Protein AF-F9X134-F1 (afdb_monomer_lite)

pLDDT: mean 77.31, std 22.96, range [27.31, 98.44]

Organism: Zymoseptoria tritici (strain CBS 115943 / IPO323) (NCBI:txid336722)

Secondary structure (DSSP, 8-state):
----PPPP-------PPPP---------------HHHHHHHS-S-GGG-EEE-PPPTTBPPSS---------------------------TT-BTTT-TT-S-EEETHHHHHHHHHHHHHHTT-GGGGT----TTHHHHHHHHHHHHHHHHHHHHHSPPTTPPP-HHHHHHHHHHHHHHHHSGGGHHHHT-S-HHHHHHHHHHHHHHHHHHHHHHHHHT--STT-S-TTHHHHHHHHHHHTTT----EEEEEE---SS-TT--EEEEEETHHHHHHHHHHHT--SGGG-BTTHHHHHTT-------S---TTTT-HHHHHHHHHHHHHHHHTTS------------

Foldseek 3Di:
DDDDDDDDDDDDDDDDDDDDDDDDDDDPPPPPDDLLNVVVVDDCDDQNFKFAAPDAPQFFDPDPPPDPDDDDDDDDDDPDDDPDPPPPPRHRPGCVVVVVRLGIAGNNLVVVLVVLVVQLLVQDQVVVVDDDDQLSSLVSNLVSLLVLLVQLCCQCPPDPPDDRDLSSNVSSLLNLLSCLLDPSNPSNCPDPPVVLQLLSLQLNLLSLLQSLLVCQVSPQLACPHPRPCNLVSLLSNLVSVVVDDNQWDFAQAAQDPPDPPRRDGDIDRSNQVSLQSCVVRVHDSVVSRRPPSVVSVVVDDNHHPGDGRDPCNSVSVVSSVVSVVVVVVVCVVPDDDPDDDDDDDD

Radius of gyration: 26.8 Å; chains: 1; bounding box: 96×63×66 Å

Sequence (346 aa):
MPQKKRSLTERKSNEQVPPQSTPDGQKPKRQCTDVKTQLDQDSFTGRYEYVCTDQPPWAESDSEDDDDDDEEGEEEEDDEEEDGQEEIDVHGEPLSDHPNCKWMMLKECFDLLDDLATDADRRCPDQFGMYVHNDFYGYGMMEVLENMLRAFDNEIKPLSGKKANLQQMWAILTVLAMFLCRDVSFPWSMVDDGERYEHLIAVSGCAALTALNELDRVGQLKKDSRFLDLGHVMAMFLLWSKTATGMTVEGRIRHDPYDDDDAELEMYEWVGPLLAYAAKADIDLAEQRVSGIDKVLKRTTVGGLRGSAKADKWDWTATIRGLLAYSWTASGSTSVRRSAYMLTAD

Structure (mmCIF, N/CA/C/O backbone):
data_AF-F9X134-F1
#
_entry.id   AF-F9X134-F1
#
loop_
_atom_site.group_PDB
_atom_site.id
_atom_site.type_symbol
_atom_site.label_atom_id
_atom_site.label_alt_id
_atom_site.label_comp_id
_atom_site.label_asym_id
_atom_site.label_entity_id
_atom_site.label_seq_id
_atom_site.pdbx_PDB_ins_code
_atom_site.Cartn_x
_atom_site.Cartn_y
_atom_site.Cartn_z
_atom_site.occupancy
_atom_site.B_iso_or_equiv
_atom_site.auth_seq_id
_atom_site.auth_comp_id
_atom_site.auth_asym_id
_atom_site.auth_atom_id
_atom_site.pdbx_PDB_model_num
ATOM 1 N N . MET A 1 1 ? -58.703 -13.193 -47.918 1.00 28.92 1 MET A N 1
ATOM 2 C CA . MET A 1 1 ? -59.577 -12.284 -47.146 1.00 28.92 1 MET A CA 1
ATOM 3 C C . MET A 1 1 ? -58.782 -11.047 -46.734 1.00 28.92 1 MET A C 1
ATOM 5 O O . MET A 1 1 ? -57.585 -11.191 -46.520 1.00 28.92 1 MET A O 1
ATOM 9 N N . PRO A 1 2 ? -59.399 -9.853 -46.706 1.00 38.62 2 PRO A N 1
ATOM 10 C CA . PRO A 1 2 ? -58.710 -8.562 -46.636 1.00 38.62 2 PRO A CA 1
ATOM 11 C C . PRO A 1 2 ? -58.723 -7.956 -45.224 1.00 38.62 2 PRO A C 1
ATOM 13 O O . PRO A 1 2 ? -59.726 -8.093 -44.536 1.00 38.62 2 PRO A O 1
ATOM 16 N N . GLN A 1 3 ? -57.704 -7.170 -44.856 1.00 29.38 3 GLN A N 1
ATOM 17 C CA . GLN A 1 3 ? -57.838 -5.993 -43.971 1.00 29.38 3 GLN A CA 1
ATOM 18 C C . GLN A 1 3 ? -56.772 -4.956 -44.380 1.00 29.38 3 GLN A C 1
ATOM 20 O O . GLN A 1 3 ? -55.581 -5.223 -44.317 1.00 29.38 3 GLN A O 1
ATOM 25 N N . LYS A 1 4 ? -57.138 -3.927 -45.155 1.00 33.31 4 LYS A N 1
ATOM 26 C CA . LYS A 1 4 ? -57.660 -2.591 -44.784 1.00 33.31 4 LYS A CA 1
ATOM 27 C C . LYS A 1 4 ? -56.574 -1.650 -44.227 1.00 33.31 4 LYS A C 1
ATOM 29 O O . LYS A 1 4 ? -56.334 -1.583 -43.028 1.00 33.31 4 LYS A O 1
ATOM 34 N N . LYS A 1 5 ? -55.965 -0.880 -45.142 1.00 38.47 5 LYS A N 1
ATOM 35 C CA . LYS A 1 5 ? -55.136 0.301 -44.847 1.00 38.47 5 LYS A CA 1
ATOM 36 C C . LYS A 1 5 ? -55.972 1.320 -44.063 1.00 38.47 5 LYS A C 1
ATOM 38 O O . LYS A 1 5 ? -57.056 1.693 -44.514 1.00 38.47 5 LYS A O 1
ATOM 43 N N . ARG A 1 6 ? -55.476 1.763 -42.905 1.00 33.34 6 ARG A N 1
ATOM 44 C CA . ARG A 1 6 ? -56.035 2.896 -42.155 1.00 33.34 6 ARG A CA 1
ATOM 45 C C . ARG A 1 6 ? -55.340 4.187 -42.586 1.00 33.34 6 ARG A C 1
ATOM 47 O O . ARG A 1 6 ? -54.134 4.207 -42.803 1.00 33.34 6 ARG A O 1
ATOM 54 N N . SER A 1 7 ? -56.155 5.220 -42.760 1.00 30.17 7 SER A N 1
ATOM 55 C CA . SER A 1 7 ? -55.827 6.541 -43.285 1.00 30.17 7 SER A CA 1
ATOM 56 C C . SER A 1 7 ? -55.068 7.411 -42.286 1.00 30.17 7 SER A C 1
ATOM 58 O O . SER A 1 7 ? -55.361 7.390 -41.091 1.00 30.17 7 SER A O 1
ATOM 60 N N . LEU A 1 8 ? -54.164 8.235 -42.823 1.00 36.94 8 LEU A N 1
ATOM 61 C CA . LEU A 1 8 ? -53.601 9.412 -42.168 1.00 36.94 8 LEU A CA 1
ATOM 62 C C . LEU A 1 8 ? -54.721 10.328 -41.666 1.00 36.94 8 LEU A C 1
ATOM 64 O O . LEU A 1 8 ? -55.666 10.630 -42.393 1.00 36.94 8 LEU A O 1
ATOM 68 N N . THR A 1 9 ? -54.602 10.793 -40.429 1.00 32.34 9 THR A N 1
ATOM 69 C CA . THR A 1 9 ? -55.306 11.987 -39.962 1.00 32.34 9 THR A CA 1
ATOM 70 C C . THR A 1 9 ? -54.274 12.882 -39.301 1.00 32.34 9 THR A C 1
ATOM 72 O O . THR A 1 9 ? -53.573 12.466 -38.380 1.00 32.34 9 THR A O 1
ATOM 75 N N . GLU A 1 10 ? -54.153 14.081 -39.858 1.00 33.91 10 GLU A N 1
ATOM 76 C CA . GLU A 1 10 ? -53.309 15.177 -39.405 1.00 33.91 10 GLU A CA 1
ATOM 77 C C . GLU A 1 10 ? -53.536 15.462 -37.918 1.00 33.91 10 GLU A C 1
ATOM 79 O O . GLU A 1 10 ? -54.675 15.607 -37.467 1.00 33.91 10 GLU A O 1
ATOM 84 N N . ARG A 1 11 ? -52.448 15.609 -37.155 1.00 27.31 11 ARG A N 1
ATOM 85 C CA . ARG A 1 11 ? -52.499 16.251 -35.842 1.00 27.31 11 ARG A CA 1
ATOM 86 C C . ARG A 1 11 ? -51.836 17.615 -35.958 1.00 27.31 11 ARG A C 1
ATOM 88 O O . ARG A 1 11 ? -50.646 17.718 -36.238 1.00 27.31 11 ARG A O 1
ATOM 95 N N . LYS A 1 12 ? -52.679 18.635 -35.809 1.00 28.70 12 LYS A N 1
ATOM 96 C CA . LYS A 1 12 ? -52.357 20.056 -35.873 1.00 28.70 12 LYS A CA 1
ATOM 97 C C . LYS A 1 12 ? -51.308 20.442 -34.835 1.00 28.70 12 LYS A C 1
ATOM 99 O O . LYS A 1 12 ? -51.325 19.972 -33.700 1.00 28.70 12 LYS A O 1
ATOM 104 N N . SER A 1 13 ? -50.439 21.335 -35.275 1.00 31.98 13 SER A N 1
ATOM 105 C CA . SER A 1 13 ? -49.447 22.075 -34.517 1.00 31.98 13 SER A CA 1
ATOM 106 C C . SER A 1 13 ? -50.085 22.973 -33.452 1.00 31.98 13 SER A C 1
ATOM 108 O O . SER A 1 13 ? -51.121 23.581 -33.701 1.00 31.98 13 SER A O 1
ATOM 110 N N . ASN A 1 14 ? -49.350 23.133 -32.350 1.00 36.09 14 ASN A N 1
ATOM 111 C CA . ASN A 1 14 ? -49.317 24.291 -31.455 1.00 36.09 14 ASN A CA 1
ATOM 112 C C . ASN A 1 14 ? -50.607 24.690 -30.712 1.00 36.09 14 ASN A C 1
ATOM 114 O O . ASN A 1 14 ? -51.395 25.499 -31.187 1.00 36.09 14 ASN A O 1
ATOM 118 N N . GLU A 1 15 ? -50.689 24.272 -29.449 1.00 28.94 15 GLU A N 1
ATOM 119 C CA . GLU A 1 15 ? -51.277 25.093 -28.387 1.00 28.94 15 GLU A CA 1
ATOM 120 C C . GLU A 1 15 ? -50.334 25.060 -27.176 1.00 28.94 15 GLU A C 1
ATOM 122 O O . GLU A 1 15 ? -50.120 24.021 -26.552 1.00 28.94 15 GLU A O 1
ATOM 127 N N . GLN A 1 16 ? -49.704 26.205 -26.898 1.00 34.03 16 GLN A N 1
ATOM 128 C CA . GLN A 1 16 ? -48.960 26.453 -25.667 1.00 34.03 16 GLN A CA 1
ATOM 129 C C . GLN A 1 16 ? -49.959 26.582 -24.515 1.00 34.03 16 GLN A C 1
ATOM 131 O O . GLN A 1 16 ? -50.768 27.507 -24.491 1.00 34.03 16 GLN A O 1
ATOM 136 N N . VAL A 1 17 ? -49.870 25.676 -23.544 1.00 32.50 17 VAL A N 1
ATOM 137 C CA . VAL A 1 17 ? -50.527 25.812 -22.240 1.00 32.50 17 VAL A CA 1
ATOM 138 C C . VAL A 1 17 ? -49.516 26.467 -21.282 1.00 32.50 17 VAL A C 1
ATOM 140 O O . VAL A 1 17 ? -48.370 26.014 -21.233 1.00 32.50 17 VAL A O 1
ATOM 143 N N . PRO A 1 18 ? -49.877 27.542 -20.555 1.00 33.00 18 PRO A N 1
ATOM 144 C CA . PRO A 1 18 ? -48.952 28.254 -19.674 1.00 33.00 18 PRO A CA 1
ATOM 145 C C . PRO A 1 18 ? -48.564 27.397 -18.456 1.00 33.00 18 PRO A C 1
ATOM 147 O O . PRO A 1 18 ? -49.335 26.522 -18.051 1.00 33.00 18 PRO A O 1
ATOM 150 N N . PRO A 1 19 ? -47.386 27.635 -17.848 1.00 30.33 19 PRO A N 1
ATOM 151 C CA . PRO A 1 19 ? -46.870 26.782 -16.789 1.00 30.33 19 PRO A CA 1
ATOM 152 C C . PRO A 1 19 ? -47.724 26.927 -15.528 1.00 30.33 19 PRO A C 1
ATOM 154 O O . PRO A 1 19 ? -47.798 27.998 -14.927 1.00 30.33 19 PRO A O 1
ATOM 157 N N . GLN A 1 20 ? -48.350 25.827 -15.111 1.00 32.28 20 GLN A N 1
ATOM 158 C CA . GLN A 1 20 ? -48.861 25.695 -13.755 1.00 32.28 20 GLN A CA 1
ATOM 159 C C . GLN A 1 20 ? -47.675 25.452 -12.822 1.00 32.28 20 GLN A C 1
ATOM 161 O O . GLN A 1 20 ? -46.986 24.438 -12.906 1.00 32.28 20 GLN A O 1
ATOM 166 N N . SER A 1 21 ? -47.435 26.419 -11.946 1.00 36.47 21 SER A N 1
ATOM 167 C CA . SER A 1 21 ? -46.507 26.327 -10.829 1.00 36.47 21 SER A CA 1
ATOM 168 C C . SER A 1 21 ? -46.960 25.240 -9.852 1.00 36.47 21 SER A C 1
ATOM 170 O O . SER A 1 21 ? -47.977 25.404 -9.174 1.00 36.47 21 SER A O 1
ATOM 172 N N . THR A 1 22 ? -46.197 24.156 -9.749 1.00 31.86 22 THR A N 1
ATOM 173 C CA . THR A 1 22 ? -46.258 23.232 -8.609 1.00 31.86 22 THR A CA 1
ATOM 174 C C . THR A 1 22 ? -45.204 23.611 -7.565 1.00 31.86 22 THR A C 1
ATOM 176 O O . THR A 1 22 ? -44.098 23.997 -7.948 1.00 31.86 22 THR A O 1
ATOM 179 N N . PRO A 1 23 ? -45.531 23.516 -6.265 1.00 34.34 23 PRO A N 1
ATOM 180 C CA . PRO A 1 23 ? -44.643 23.907 -5.181 1.00 34.34 23 PRO A CA 1
ATOM 181 C C . PRO A 1 23 ? -43.527 22.880 -4.961 1.00 34.34 23 PRO A C 1
ATOM 183 O O . PRO A 1 23 ? -43.675 21.702 -5.291 1.00 34.34 23 PRO A O 1
ATOM 186 N N . ASP A 1 24 ? -42.424 23.369 -4.392 1.00 41.59 24 ASP A N 1
ATOM 187 C CA . ASP A 1 24 ? -41.291 22.611 -3.857 1.00 41.59 24 ASP A CA 1
ATOM 188 C C . ASP A 1 24 ? -41.689 21.259 -3.249 1.00 41.59 24 ASP A C 1
ATOM 190 O O . ASP A 1 24 ? -42.591 21.171 -2.416 1.00 41.59 24 ASP A O 1
ATOM 194 N N . GLY A 1 25 ? -40.970 20.199 -3.628 1.00 34.44 25 GLY A N 1
ATOM 195 C CA . GLY A 1 25 ? -41.286 18.849 -3.169 1.00 34.44 25 GLY A CA 1
ATOM 196 C C . GLY A 1 25 ? -40.240 17.807 -3.539 1.00 34.44 25 GLY A C 1
ATOM 197 O O . GLY A 1 25 ? -40.531 16.887 -4.289 1.00 34.44 25 GLY A O 1
ATOM 198 N N . GLN A 1 26 ? -39.020 17.994 -3.027 1.00 36.50 26 GLN A N 1
ATOM 199 C CA . GLN A 1 26 ? -38.003 16.967 -2.744 1.00 36.50 26 GLN A CA 1
ATOM 200 C C . GLN A 1 26 ? -37.811 15.852 -3.795 1.00 36.50 26 GLN A C 1
ATOM 202 O O . GLN A 1 26 ? -38.475 14.817 -3.783 1.00 36.50 26 GLN A O 1
ATOM 207 N N . LYS A 1 27 ? -36.753 15.988 -4.611 1.00 34.31 27 LYS A N 1
ATOM 208 C CA . LYS A 1 27 ? -36.086 14.816 -5.205 1.00 34.31 27 LYS A CA 1
ATOM 209 C C . LYS A 1 27 ? -35.752 13.826 -4.078 1.00 34.31 27 LYS A C 1
ATOM 211 O O . LYS A 1 27 ? -35.252 14.281 -3.044 1.00 34.31 27 LYS A O 1
ATOM 216 N N . PRO A 1 28 ? -35.964 12.508 -4.254 1.00 31.44 28 PRO A N 1
ATOM 217 C CA . PRO A 1 28 ? -35.564 11.536 -3.248 1.00 31.44 28 PRO A CA 1
ATOM 218 C C . PRO A 1 28 ? -34.058 11.680 -3.034 1.00 31.44 28 PRO A C 1
ATOM 220 O O . PRO A 1 28 ? -33.261 11.426 -3.941 1.00 31.44 28 PRO A O 1
ATOM 223 N N . LYS A 1 29 ? -33.664 12.158 -1.848 1.00 36.62 29 LYS A N 1
ATOM 224 C CA . LYS A 1 29 ? -32.269 12.132 -1.416 1.00 36.62 29 LYS A CA 1
ATOM 225 C C . LYS A 1 29 ? -31.866 10.662 -1.412 1.00 36.62 29 LYS A C 1
ATOM 227 O O . LYS A 1 29 ? -32.311 9.911 -0.548 1.00 36.62 29 LYS A O 1
ATOM 232 N N . ARG A 1 30 ? -31.062 10.245 -2.397 1.00 40.66 30 ARG A N 1
ATOM 233 C CA . ARG A 1 30 ? -30.307 8.990 -2.317 1.00 40.66 30 ARG A CA 1
ATOM 234 C C . ARG A 1 30 ? -29.611 9.003 -0.958 1.00 40.66 30 ARG A C 1
ATOM 236 O O . ARG A 1 30 ? -28.818 9.905 -0.698 1.00 40.66 30 ARG A O 1
ATOM 243 N N . GLN A 1 31 ? -29.949 8.055 -0.088 1.00 36.69 31 GLN A N 1
ATOM 244 C CA . GLN A 1 31 ? -29.189 7.820 1.132 1.00 36.69 31 GLN A CA 1
ATOM 245 C C . GLN A 1 31 ? -27.802 7.342 0.703 1.00 36.69 31 GLN A C 1
ATOM 247 O O . GLN A 1 31 ? -27.611 6.179 0.360 1.00 36.69 31 GLN A O 1
ATOM 252 N N . CYS A 1 32 ? -26.852 8.274 0.654 1.00 41.25 32 CYS A N 1
ATOM 253 C CA . CYS A 1 32 ? -25.439 7.944 0.663 1.00 41.25 32 CYS A CA 1
ATOM 254 C C . CYS A 1 32 ? -25.173 7.340 2.043 1.00 41.25 32 CYS A C 1
ATOM 256 O O . CYS A 1 32 ? -25.195 8.055 3.043 1.00 41.25 32 CYS A O 1
ATOM 258 N N . THR A 1 33 ? -25.098 6.013 2.118 1.00 56.50 33 THR A N 1
ATOM 259 C CA . THR A 1 33 ? -24.719 5.322 3.352 1.00 56.50 33 THR A CA 1
ATOM 260 C C . THR A 1 33 ? -23.264 5.675 3.633 1.00 56.50 33 THR A C 1
ATOM 262 O O . THR A 1 33 ? -22.441 5.588 2.725 1.00 56.50 33 THR A O 1
ATOM 265 N N . ASP A 1 34 ? -22.972 6.118 4.853 1.00 81.06 34 ASP A N 1
ATOM 266 C CA . ASP A 1 34 ? -21.613 6.430 5.288 1.00 81.06 34 ASP A CA 1
ATOM 267 C C . ASP A 1 34 ? -20.709 5.190 5.151 1.00 81.06 34 ASP A C 1
ATOM 269 O O . ASP A 1 34 ? -21.148 4.079 5.462 1.00 81.06 34 ASP A O 1
ATOM 273 N N . VAL A 1 35 ? -19.469 5.365 4.676 1.00 79.38 35 VAL A N 1
ATOM 274 C CA . VAL A 1 35 ? -18.526 4.262 4.378 1.00 79.38 35 VAL A CA 1
ATOM 275 C C . VAL A 1 35 ? -18.286 3.407 5.621 1.00 79.38 35 VAL A C 1
ATOM 277 O O . VAL A 1 35 ? -18.250 2.184 5.537 1.00 79.38 35 VAL A O 1
ATOM 280 N N . LYS A 1 36 ? -18.227 4.040 6.798 1.00 83.06 36 LYS A N 1
ATOM 281 C CA . LYS A 1 36 ? -18.127 3.342 8.082 1.00 83.06 36 LYS A CA 1
ATOM 282 C C . LYS A 1 36 ? -19.326 2.430 8.342 1.00 83.06 36 LYS A C 1
ATOM 284 O O . LYS A 1 36 ? -19.157 1.266 8.673 1.00 83.06 36 LYS A O 1
ATOM 289 N N . THR A 1 37 ? -20.539 2.948 8.135 1.00 82.25 37 THR A N 1
ATOM 290 C CA . THR A 1 37 ? -21.775 2.171 8.326 1.00 82.25 37 THR A CA 1
ATOM 291 C C . THR A 1 37 ? -21.846 0.990 7.362 1.00 82.25 37 THR A C 1
ATOM 293 O O . THR A 1 37 ? -22.382 -0.053 7.717 1.00 82.25 37 THR A O 1
ATOM 296 N N . GLN A 1 38 ? -21.329 1.150 6.142 1.00 80.38 38 GLN A N 1
ATOM 297 C CA . GLN A 1 38 ? -21.237 0.050 5.193 1.00 80.38 38 GLN A CA 1
ATOM 298 C C . GLN A 1 38 ? -20.246 -1.008 5.674 1.00 80.38 38 GLN A C 1
ATOM 300 O O . GLN A 1 38 ? -20.621 -2.170 5.740 1.00 80.38 38 GLN A O 1
ATOM 305 N N . LEU A 1 39 ? -19.028 -0.615 6.054 1.00 86.25 39 LEU A N 1
ATOM 306 C CA . LEU A 1 39 ? -18.051 -1.576 6.550 1.00 86.25 39 LEU A CA 1
ATOM 307 C C . LEU A 1 39 ? -18.610 -2.345 7.751 1.00 86.25 39 LEU A C 1
ATOM 309 O O . LEU A 1 39 ? -18.498 -3.561 7.788 1.00 86.25 39 LEU A O 1
ATOM 313 N N . ASP A 1 40 ? -19.276 -1.667 8.689 1.00 86.12 40 ASP A N 1
ATOM 314 C CA . ASP A 1 40 ? -19.924 -2.296 9.849 1.00 86.12 40 ASP A CA 1
ATOM 315 C C . ASP A 1 40 ? -21.025 -3.308 9.461 1.00 86.12 40 ASP A C 1
ATOM 317 O O . ASP A 1 40 ? -21.312 -4.229 10.226 1.00 86.12 40 ASP A O 1
ATOM 321 N N . GLN A 1 41 ? -21.648 -3.148 8.289 1.00 81.38 41 GLN A N 1
ATOM 322 C CA . GLN A 1 41 ? -22.642 -4.079 7.738 1.00 81.38 41 GLN A CA 1
ATOM 323 C C . GLN A 1 41 ? -22.005 -5.218 6.935 1.00 81.38 41 GLN A C 1
ATOM 325 O O . GLN A 1 41 ? -22.564 -6.315 6.897 1.00 81.38 41 GLN A O 1
ATOM 330 N N . ASP A 1 42 ? -20.865 -4.965 6.297 1.00 83.94 42 ASP A N 1
ATOM 331 C CA . ASP A 1 42 ? -20.161 -5.937 5.473 1.00 83.94 42 ASP A CA 1
ATOM 332 C C . ASP A 1 42 ? -19.473 -6.975 6.372 1.00 83.94 42 ASP A C 1
ATOM 334 O O . ASP A 1 42 ? -18.774 -6.634 7.328 1.00 83.94 42 ASP A O 1
ATOM 338 N N . SER A 1 43 ? -19.655 -8.264 6.084 1.00 83.06 43 SER A N 1
ATOM 339 C CA . SER A 1 43 ? -18.976 -9.361 6.782 1.00 83.06 43 SER A CA 1
ATOM 340 C C . SER A 1 43 ? -17.684 -9.758 6.058 1.00 83.06 43 SER A C 1
ATOM 342 O O . SER A 1 43 ? -17.630 -9.774 4.830 1.00 83.06 43 SER A O 1
ATOM 344 N N . PHE A 1 44 ? -16.635 -10.094 6.816 1.00 91.00 44 PHE A N 1
ATOM 345 C CA . PHE A 1 44 ? -15.399 -10.686 6.281 1.00 91.00 44 PHE A CA 1
ATOM 346 C C . PHE A 1 44 ? -15.642 -12.183 6.075 1.00 91.00 44 PHE A C 1
ATOM 348 O O . PHE A 1 44 ? -15.294 -13.010 6.908 1.00 91.00 44 PHE A O 1
ATOM 355 N N . THR A 1 45 ? -16.380 -12.502 5.015 1.00 91.56 45 THR A N 1
ATOM 356 C CA . THR A 1 45 ? -16.829 -13.858 4.670 1.00 91.56 45 THR A CA 1
ATOM 357 C C . THR A 1 45 ? -16.748 -14.060 3.163 1.00 91.56 45 THR A C 1
ATOM 359 O O . THR A 1 45 ? -16.863 -13.092 2.403 1.00 91.56 45 THR A O 1
ATOM 362 N N . GLY A 1 46 ? -16.647 -15.308 2.704 1.00 92.31 46 GLY A N 1
ATOM 363 C CA . GLY A 1 46 ? -16.569 -15.604 1.275 1.00 92.31 46 GLY A CA 1
ATOM 364 C C . GLY A 1 46 ? -15.260 -15.077 0.692 1.00 92.31 46 GLY A C 1
ATOM 365 O O . GLY A 1 46 ? -14.192 -15.474 1.135 1.00 92.31 46 GLY A O 1
ATOM 366 N N . ARG A 1 47 ? -15.317 -14.167 -0.289 1.00 94.25 47 ARG A N 1
ATOM 367 C CA . ARG A 1 47 ? -14.096 -13.631 -0.925 1.00 94.25 47 ARG A CA 1
ATOM 368 C C . ARG A 1 47 ? -13.228 -12.774 0.011 1.00 94.25 47 ARG A C 1
ATOM 370 O O . ARG A 1 47 ? -12.032 -12.666 -0.201 1.00 94.25 47 ARG A O 1
ATOM 377 N N . TYR A 1 48 ? -13.820 -12.181 1.049 1.00 95.94 48 TYR A N 1
ATOM 378 C CA . TYR A 1 48 ? -13.109 -11.349 2.033 1.00 95.94 48 TYR A CA 1
ATOM 379 C C . TYR A 1 48 ? -12.950 -12.048 3.385 1.00 95.94 48 TYR A C 1
ATOM 381 O O . TYR A 1 48 ? -12.798 -11.395 4.412 1.00 95.94 48 TYR A O 1
ATOM 389 N N . GLU A 1 49 ? -13.067 -13.371 3.404 1.00 96.31 49 GLU A N 1
ATOM 390 C CA . GLU A 1 49 ? -12.684 -14.170 4.561 1.00 96.31 49 GLU A CA 1
ATOM 391 C C . GLU A 1 49 ? -11.161 -14.195 4.689 1.00 96.31 49 GLU A C 1
ATOM 393 O O . GLU A 1 49 ? -10.460 -14.219 3.676 1.00 96.31 49 GLU A O 1
ATOM 398 N N . TYR A 1 50 ? -10.658 -14.174 5.922 1.00 96.81 50 TYR A N 1
ATOM 399 C CA . TYR A 1 50 ? -9.246 -14.438 6.165 1.00 96.81 50 TYR A CA 1
ATOM 400 C C . TYR A 1 50 ? -8.988 -15.934 6.101 1.00 96.81 50 TYR A C 1
ATOM 402 O O . TYR A 1 50 ? -9.715 -16.731 6.695 1.00 96.81 50 TYR A O 1
ATOM 410 N N . VAL A 1 51 ? -7.929 -16.287 5.396 1.00 96.50 51 VAL A N 1
ATOM 411 C CA . VAL A 1 51 ? -7.479 -17.657 5.183 1.00 96.50 51 VAL A CA 1
ATOM 412 C C . VAL A 1 51 ? -6.001 -17.751 5.522 1.00 96.50 51 VAL A C 1
ATOM 414 O O . VAL A 1 51 ? -5.276 -16.753 5.463 1.00 96.50 51 VAL A O 1
ATOM 417 N N . CYS A 1 52 ? -5.584 -18.947 5.902 1.00 95.94 52 CYS A N 1
ATOM 418 C CA . CYS A 1 52 ? -4.196 -19.274 6.167 1.00 95.94 52 CYS A CA 1
ATOM 419 C C . CYS A 1 52 ? -3.350 -19.265 4.898 1.00 95.94 52 CYS A C 1
ATOM 421 O O . CYS A 1 52 ? -3.839 -19.555 3.804 1.00 95.94 52 CYS A O 1
ATOM 423 N N . THR A 1 53 ? -2.070 -18.949 5.056 1.00 92.00 53 THR A N 1
ATOM 424 C CA . THR A 1 53 ? -1.067 -19.040 3.992 1.00 92.00 53 THR A CA 1
ATOM 425 C C . THR A 1 53 ? 0.155 -19.787 4.496 1.00 92.00 53 THR A C 1
ATOM 427 O O . THR A 1 53 ? 0.376 -19.880 5.704 1.00 92.00 53 THR A O 1
ATOM 430 N N . ASP A 1 54 ? 0.988 -20.234 3.565 1.00 90.19 54 ASP A N 1
ATOM 431 C CA . ASP A 1 54 ? 2.321 -20.732 3.901 1.00 90.19 54 ASP A CA 1
ATOM 432 C C . ASP A 1 54 ? 3.185 -19.603 4.458 1.00 90.19 54 ASP A C 1
ATOM 434 O O . ASP A 1 54 ? 2.862 -18.411 4.320 1.00 90.19 54 ASP A O 1
ATOM 438 N N . GLN A 1 55 ? 4.314 -19.985 5.052 1.00 89.69 55 GLN A N 1
ATOM 439 C CA . GLN A 1 55 ? 5.350 -19.037 5.421 1.00 89.69 55 GLN A CA 1
ATOM 440 C C . GLN A 1 55 ? 5.842 -18.285 4.174 1.00 89.69 55 GLN A C 1
ATOM 442 O O . GLN A 1 55 ? 6.338 -18.901 3.227 1.00 89.69 55 GLN A O 1
ATOM 447 N N . PRO A 1 56 ? 5.701 -16.948 4.128 1.00 88.31 56 PRO A N 1
ATOM 448 C CA . PRO A 1 56 ? 6.154 -16.184 2.983 1.00 88.31 56 PRO A CA 1
ATOM 449 C C . PRO A 1 56 ? 7.689 -16.112 2.938 1.00 88.31 56 PRO A C 1
ATOM 451 O O . PRO A 1 56 ? 8.339 -16.171 3.979 1.00 88.31 56 PRO A O 1
ATOM 454 N N . PRO A 1 57 ? 8.291 -15.864 1.761 1.00 85.88 57 PRO A N 1
ATOM 455 C CA . PRO A 1 57 ? 9.750 -15.829 1.608 1.00 85.88 57 PRO A CA 1
ATOM 456 C C . PRO A 1 57 ? 10.436 -14.673 2.356 1.00 85.88 57 PRO A C 1
ATOM 458 O O . PRO A 1 57 ? 11.645 -14.692 2.546 1.00 85.88 57 PRO A O 1
ATOM 461 N N . TRP A 1 58 ? 9.683 -13.651 2.776 1.00 85.44 58 TRP A N 1
ATOM 462 C CA . TRP A 1 58 ? 10.177 -12.545 3.608 1.00 85.44 58 TRP A CA 1
ATOM 463 C C . TRP A 1 58 ? 9.956 -12.773 5.108 1.00 85.44 58 TRP A C 1
ATOM 465 O O . TRP A 1 58 ? 10.184 -11.855 5.898 1.00 85.44 58 TRP A O 1
ATOM 475 N N . ALA A 1 59 ? 9.459 -13.941 5.516 1.00 86.56 59 ALA A N 1
ATOM 476 C CA . ALA A 1 59 ? 9.348 -14.284 6.923 1.00 86.56 59 ALA A CA 1
ATOM 477 C C . ALA A 1 59 ? 10.734 -14.402 7.564 1.00 86.56 59 ALA A C 1
ATOM 479 O O . ALA A 1 59 ? 11.688 -14.845 6.927 1.00 86.56 59 ALA A O 1
ATOM 480 N N . GLU A 1 60 ? 10.838 -14.035 8.839 1.00 77.62 60 GLU A N 1
ATOM 481 C CA . GLU A 1 60 ? 11.945 -14.511 9.672 1.00 77.62 60 GLU A CA 1
ATOM 482 C C . GLU A 1 60 ? 11.923 -16.039 9.663 1.00 77.62 60 GLU A C 1
ATOM 484 O O . GLU A 1 60 ? 10.871 -16.647 9.888 1.00 77.62 60 GLU A O 1
ATOM 489 N N . SER A 1 61 ? 13.060 -16.647 9.328 1.00 68.75 61 SER A N 1
ATOM 490 C CA . SER A 1 61 ? 13.223 -18.079 9.522 1.00 68.75 61 SER A CA 1
ATOM 491 C C . SER A 1 61 ? 13.235 -18.331 11.025 1.00 68.75 61 SER A C 1
ATOM 493 O O . SER A 1 61 ? 13.925 -17.624 11.756 1.00 68.75 61 SER A O 1
ATOM 495 N N . ASP A 1 62 ? 12.475 -19.322 11.489 1.00 56.38 62 ASP A N 1
ATOM 496 C CA . ASP A 1 62 ? 12.558 -19.777 12.881 1.00 56.38 62 ASP A CA 1
ATOM 497 C C . ASP A 1 62 ? 13.887 -20.574 13.109 1.00 56.38 62 ASP A C 1
ATOM 499 O O . ASP A 1 62 ? 14.112 -21.067 14.211 1.00 56.38 62 ASP A O 1
ATOM 503 N N . SER A 1 63 ? 14.776 -20.693 12.099 1.00 45.91 63 SER A N 1
ATOM 504 C CA . SER A 1 63 ? 16.127 -21.273 12.218 1.00 45.91 63 SER A CA 1
ATOM 505 C C . SER A 1 63 ? 17.115 -20.273 12.836 1.00 45.91 63 SER A C 1
ATOM 507 O O . SER A 1 63 ? 17.352 -19.202 12.277 1.00 45.91 63 SER A O 1
ATOM 509 N N . GLU A 1 64 ? 17.707 -20.634 13.974 1.00 37.41 64 GLU A N 1
ATOM 510 C CA . GLU A 1 64 ? 18.652 -19.831 14.768 1.00 37.41 64 GLU A CA 1
ATOM 511 C C . GLU A 1 64 ? 20.049 -19.638 14.125 1.00 37.41 64 GLU A C 1
ATOM 513 O O . GLU A 1 64 ? 21.032 -19.549 14.851 1.00 37.41 64 GLU A O 1
ATOM 518 N N . ASP A 1 65 ? 20.167 -19.517 12.800 1.00 40.41 65 ASP A N 1
ATOM 519 C CA . ASP A 1 65 ? 21.458 -19.252 12.140 1.00 40.41 65 ASP A CA 1
ATOM 520 C C . ASP A 1 65 ? 21.624 -17.761 11.854 1.00 40.41 65 ASP A C 1
ATOM 522 O O . ASP A 1 65 ? 21.470 -17.256 10.739 1.00 40.41 65 ASP A O 1
ATOM 526 N N . ASP A 1 66 ? 21.920 -17.043 12.931 1.00 45.31 66 ASP A N 1
ATOM 527 C CA . ASP A 1 66 ? 22.379 -15.658 12.922 1.00 45.31 66 ASP A CA 1
ATOM 528 C C . ASP A 1 66 ? 23.921 -15.655 12.853 1.00 45.31 66 ASP A C 1
ATOM 530 O O . ASP A 1 66 ? 24.587 -15.163 13.761 1.00 45.31 66 ASP A O 1
ATOM 534 N N . ASP A 1 67 ? 24.500 -16.222 11.788 1.00 43.16 67 ASP A N 1
ATOM 535 C CA . ASP A 1 67 ? 25.947 -16.173 11.535 1.00 43.16 67 ASP A CA 1
ATOM 536 C C . ASP A 1 67 ? 26.279 -15.064 10.519 1.00 43.16 67 ASP A C 1
ATOM 538 O O . ASP A 1 67 ? 26.455 -15.267 9.316 1.00 43.16 67 ASP A O 1
ATOM 542 N N . ASP A 1 68 ? 26.372 -13.838 11.044 1.00 48.34 68 ASP A N 1
ATOM 543 C CA . ASP A 1 68 ? 27.309 -12.836 10.531 1.00 48.34 68 ASP A CA 1
ATOM 544 C C . ASP A 1 68 ? 28.734 -13.329 10.874 1.00 48.34 68 ASP A C 1
ATOM 546 O O . ASP A 1 68 ? 29.223 -13.043 11.965 1.00 48.34 68 ASP A O 1
ATOM 550 N N . ASP A 1 69 ? 29.420 -14.027 9.964 1.00 43.03 69 ASP A N 1
ATOM 551 C CA . ASP A 1 69 ? 30.883 -13.925 9.853 1.00 43.03 69 ASP A CA 1
ATOM 552 C C . ASP A 1 69 ? 31.394 -14.351 8.462 1.00 43.03 69 ASP A C 1
ATOM 554 O O . ASP A 1 69 ? 31.175 -15.457 7.969 1.00 43.03 69 ASP A O 1
ATOM 558 N N . ASP A 1 70 ? 32.102 -13.416 7.824 1.00 46.59 70 ASP A N 1
ATOM 559 C CA . ASP A 1 70 ? 32.979 -13.657 6.684 1.00 46.59 70 ASP A CA 1
ATOM 560 C C . ASP A 1 70 ? 34.070 -14.668 7.086 1.00 46.59 70 ASP A C 1
ATOM 562 O O . ASP A 1 70 ? 34.979 -14.293 7.822 1.00 46.59 70 ASP A O 1
ATOM 566 N N . GLU A 1 71 ? 34.079 -15.890 6.546 1.00 40.00 71 GLU A N 1
ATOM 567 C CA . GLU A 1 71 ? 35.329 -16.613 6.265 1.00 40.00 71 GLU A CA 1
ATOM 568 C C . GLU A 1 71 ? 35.113 -17.764 5.263 1.00 40.00 71 GLU A C 1
ATOM 570 O O . GLU A 1 71 ? 34.222 -18.597 5.390 1.00 40.00 71 GLU A O 1
ATOM 575 N N . GLU A 1 72 ? 35.940 -17.783 4.213 1.00 46.16 72 GLU A N 1
ATOM 576 C CA . GLU A 1 72 ? 36.022 -18.874 3.241 1.00 46.16 72 GLU A CA 1
ATOM 577 C C . GLU A 1 72 ? 36.410 -20.190 3.939 1.00 46.16 72 GLU A C 1
ATOM 579 O O . GLU A 1 72 ? 37.491 -20.266 4.527 1.00 46.16 72 GLU A O 1
ATOM 584 N N . GLY A 1 73 ? 35.611 -21.254 3.812 1.00 38.09 73 GLY A N 1
ATOM 585 C CA . GLY A 1 73 ? 36.053 -22.569 4.283 1.00 38.09 73 GLY A CA 1
ATOM 586 C C . GLY A 1 73 ? 35.008 -23.679 4.284 1.00 38.09 73 GLY A C 1
ATOM 587 O O . GLY A 1 73 ? 34.276 -23.812 5.246 1.00 38.09 73 GLY A O 1
ATOM 588 N N . GLU A 1 74 ? 35.069 -24.494 3.229 1.00 39.97 74 GLU A N 1
ATOM 589 C CA . GLU A 1 74 ? 34.776 -25.939 3.152 1.00 39.97 74 GLU A CA 1
ATOM 590 C C . GLU A 1 74 ? 33.377 -26.474 3.537 1.00 39.97 74 GLU A C 1
ATOM 592 O O . GLU A 1 74 ? 32.866 -26.314 4.635 1.00 39.97 74 GLU A O 1
ATOM 597 N N . GLU A 1 75 ? 32.801 -27.185 2.562 1.00 45.28 75 GLU A N 1
ATOM 598 C CA . GLU A 1 75 ? 31.565 -27.965 2.617 1.00 45.28 75 GLU A CA 1
ATOM 599 C C . GLU A 1 75 ? 31.659 -29.076 3.680 1.00 45.28 75 GLU A C 1
ATOM 601 O O . GLU A 1 75 ? 32.415 -30.033 3.494 1.00 45.28 75 GLU A O 1
ATOM 606 N N . GLU A 1 76 ? 30.853 -29.003 4.742 1.00 37.69 76 GLU A N 1
ATOM 607 C CA . GLU A 1 76 ? 30.470 -30.185 5.521 1.00 37.69 76 GLU A CA 1
ATOM 608 C C . GLU A 1 76 ? 28.953 -30.400 5.401 1.00 37.69 76 GLU A C 1
ATOM 610 O O . GLU A 1 76 ? 28.143 -29.518 5.682 1.00 37.69 76 GLU A O 1
ATOM 615 N N . GLU A 1 77 ? 28.595 -31.575 4.878 1.00 44.66 77 GLU A N 1
ATOM 616 C CA . GLU A 1 77 ? 27.240 -32.118 4.845 1.00 44.66 77 GLU A CA 1
ATOM 617 C C . GLU A 1 77 ? 26.859 -32.536 6.272 1.00 44.66 77 GLU A C 1
ATOM 619 O O . GLU A 1 77 ? 27.272 -33.607 6.718 1.00 44.66 77 GLU A O 1
ATOM 624 N N . ASP A 1 78 ? 26.072 -31.721 6.974 1.00 35.59 78 ASP A N 1
ATOM 625 C CA . ASP A 1 78 ? 25.370 -32.159 8.182 1.00 35.59 78 ASP A CA 1
ATOM 626 C C . ASP A 1 78 ? 23.886 -32.391 7.855 1.00 35.59 78 ASP A C 1
ATOM 628 O O . ASP A 1 78 ? 23.098 -31.473 7.629 1.00 35.59 78 ASP A O 1
ATOM 632 N N . ASP A 1 79 ? 23.533 -33.679 7.788 1.00 45.16 79 ASP A N 1
ATOM 633 C CA . ASP A 1 79 ? 22.165 -34.191 7.836 1.00 45.16 79 ASP A CA 1
ATOM 634 C C . ASP A 1 79 ? 21.581 -33.876 9.228 1.00 45.16 79 ASP A C 1
ATOM 636 O O . ASP A 1 79 ? 21.683 -34.685 10.158 1.00 45.16 79 ASP A O 1
ATOM 640 N N . GLU A 1 80 ? 20.970 -32.702 9.395 1.00 41.75 80 GLU A N 1
ATOM 641 C CA . GLU A 1 80 ? 20.157 -32.416 10.577 1.00 41.75 80 GLU A CA 1
ATOM 642 C C . GLU A 1 80 ? 18.761 -33.033 10.422 1.00 41.75 80 GLU A C 1
ATOM 644 O O . GLU A 1 80 ? 17.977 -32.696 9.533 1.00 41.75 80 GLU A O 1
ATOM 649 N N . GLU A 1 81 ? 18.463 -33.992 11.302 1.00 38.47 81 GLU A N 1
ATOM 650 C CA . GLU A 1 81 ? 17.142 -34.592 11.451 1.00 38.47 81 GLU A CA 1
ATOM 651 C C . GLU A 1 81 ? 16.131 -33.513 11.878 1.00 38.47 81 GLU A C 1
ATOM 653 O O . GLU A 1 81 ? 16.065 -33.135 13.048 1.00 38.47 81 GLU A O 1
ATOM 658 N N . GLU A 1 82 ? 15.333 -33.036 10.916 1.00 39.34 82 GLU A N 1
ATOM 659 C CA . GLU A 1 82 ? 14.150 -32.197 11.129 1.00 39.34 82 GLU A CA 1
ATOM 660 C C . GLU A 1 82 ? 13.236 -32.833 12.190 1.00 39.34 82 GLU A C 1
ATOM 662 O O . GLU A 1 82 ? 12.628 -33.893 11.988 1.00 39.34 82 GLU A O 1
ATOM 667 N N . ASP A 1 83 ? 13.139 -32.170 13.341 1.00 36.03 83 ASP A N 1
ATOM 668 C CA . ASP A 1 83 ? 12.254 -32.545 14.436 1.00 36.03 83 ASP A CA 1
ATOM 669 C C . ASP A 1 83 ? 10.798 -32.362 13.956 1.00 36.03 83 ASP A C 1
ATOM 671 O O . ASP A 1 83 ? 10.246 -31.262 13.916 1.00 36.03 83 ASP A O 1
ATOM 675 N N . GLY A 1 84 ? 10.202 -33.469 13.505 1.00 37.31 84 GLY A N 1
ATOM 676 C CA . GLY A 1 84 ? 8.932 -33.539 12.785 1.00 37.31 84 GLY A CA 1
ATOM 677 C C . GLY A 1 84 ? 7.709 -33.036 13.554 1.00 37.31 84 GLY A C 1
ATOM 678 O O . GLY A 1 84 ? 6.898 -33.823 14.054 1.00 37.31 84 GLY A O 1
ATOM 679 N N . GLN A 1 85 ? 7.491 -31.723 13.547 1.00 41.97 85 GLN A N 1
ATOM 680 C CA . GLN A 1 85 ? 6.132 -31.203 13.472 1.00 41.97 85 GLN A CA 1
ATOM 681 C C . GLN A 1 85 ? 5.683 -31.367 12.026 1.00 41.97 85 GLN A C 1
ATOM 683 O O . GLN A 1 85 ? 6.151 -30.650 11.152 1.00 41.97 85 GLN A O 1
ATOM 688 N N . GLU A 1 86 ? 4.801 -32.341 11.773 1.00 42.00 86 GLU A N 1
ATOM 689 C CA . GLU A 1 86 ? 4.031 -32.382 10.529 1.00 42.00 86 GLU A CA 1
ATOM 690 C C . GLU A 1 86 ? 3.421 -30.990 10.337 1.00 42.00 86 GLU A C 1
ATOM 692 O O . GLU A 1 86 ? 2.501 -30.605 11.067 1.00 42.00 86 GLU A O 1
ATOM 697 N N . GLU A 1 87 ? 3.982 -30.210 9.413 1.00 55.09 87 GLU A N 1
ATOM 698 C CA . GLU A 1 87 ? 3.407 -28.950 8.979 1.00 55.09 87 GLU A CA 1
ATOM 699 C C . GLU A 1 87 ? 2.061 -29.324 8.365 1.00 55.09 87 GLU A C 1
ATOM 701 O O . GLU A 1 87 ? 1.970 -29.877 7.267 1.00 55.09 87 GLU A O 1
ATOM 706 N N . ILE A 1 88 ? 0.996 -29.172 9.151 1.00 60.00 88 ILE A N 1
ATOM 707 C CA . ILE A 1 88 ? -0.351 -29.350 8.637 1.00 60.00 88 ILE A CA 1
ATOM 708 C C . ILE A 1 88 ? -0.491 -28.255 7.586 1.00 60.00 88 ILE A C 1
ATOM 710 O O . ILE A 1 88 ? -0.510 -27.075 7.935 1.00 60.00 88 ILE A O 1
ATOM 714 N N . ASP A 1 89 ? -0.532 -28.660 6.319 1.00 78.81 89 ASP A N 1
ATOM 715 C CA . ASP A 1 89 ? -0.805 -27.778 5.191 1.00 78.81 89 ASP A CA 1
ATOM 716 C C . ASP A 1 89 ? -2.223 -27.218 5.357 1.00 78.81 89 ASP A C 1
ATOM 718 O O . ASP A 1 89 ? -3.219 -27.847 5.001 1.00 78.81 89 ASP A O 1
ATOM 722 N N . VAL A 1 90 ? -2.293 -26.055 6.001 1.00 88.75 90 VAL A N 1
ATOM 723 C CA . VAL A 1 90 ? -3.515 -25.281 6.240 1.00 88.75 90 VAL A CA 1
ATOM 724 C C . VAL A 1 90 ? -3.711 -24.223 5.152 1.00 88.75 90 VAL A C 1
ATOM 726 O O . VAL A 1 90 ? -4.521 -23.307 5.310 1.00 88.75 90 VAL A O 1
ATOM 729 N N . HIS A 1 91 ? -2.956 -24.288 4.052 1.00 90.81 91 HIS A N 1
ATOM 730 C CA . HIS A 1 91 ? -2.971 -23.267 3.017 1.00 90.81 91 HIS A CA 1
ATOM 731 C C . HIS A 1 91 ? -4.369 -23.077 2.420 1.00 90.81 91 HIS A C 1
ATOM 733 O O . HIS A 1 91 ? -5.005 -24.001 1.912 1.00 90.81 91 HIS A O 1
ATOM 739 N N . GLY A 1 92 ? -4.862 -21.839 2.448 1.00 91.56 92 GLY A N 1
ATOM 740 C CA . GLY A 1 92 ? -6.183 -21.488 1.934 1.00 91.56 92 GLY A CA 1
ATOM 741 C C . GLY A 1 92 ? -7.354 -21.937 2.817 1.00 91.56 92 GLY A C 1
ATOM 742 O O . GLY A 1 92 ? -8.505 -21.629 2.479 1.00 91.56 92 GLY A O 1
ATOM 743 N N . GLU A 1 93 ? -7.101 -22.612 3.943 1.00 94.12 93 GLU A N 1
ATOM 744 C CA . GLU A 1 93 ? -8.135 -22.960 4.919 1.00 94.12 93 GLU A CA 1
ATOM 745 C C . GLU A 1 93 ? -8.594 -21.709 5.699 1.00 94.12 93 GLU A C 1
ATOM 747 O O . GLU A 1 93 ? -7.804 -20.781 5.917 1.00 94.12 93 GLU A O 1
ATOM 752 N N . PRO A 1 94 ? -9.876 -21.617 6.107 1.00 95.19 94 PRO A N 1
ATOM 753 C CA . PRO A 1 94 ? -10.387 -20.470 6.856 1.00 95.19 94 PRO A CA 1
ATOM 754 C C . PRO A 1 94 ? -9.638 -20.241 8.170 1.00 95.19 94 PRO A C 1
ATOM 756 O O . PRO A 1 94 ? -9.513 -21.141 8.998 1.00 95.19 94 PRO A O 1
ATOM 759 N N . LEU A 1 95 ? -9.240 -18.996 8.442 1.00 94.19 95 LEU A N 1
ATOM 760 C CA . LEU A 1 95 ? -8.538 -18.645 9.681 1.00 94.19 95 LEU A CA 1
ATOM 761 C C . LEU A 1 95 ? -9.366 -18.962 10.943 1.00 94.19 95 LEU A C 1
ATOM 763 O O . LEU A 1 95 ? -8.810 -19.201 12.013 1.00 94.19 95 LEU A O 1
ATOM 767 N N . SER A 1 96 ? -10.701 -18.996 10.831 1.00 93.19 96 SER A N 1
ATOM 768 C CA . SER A 1 96 ? -11.594 -19.386 11.931 1.00 93.19 96 SER A CA 1
ATOM 769 C C . SER A 1 96 ? -11.349 -20.804 12.440 1.00 93.19 96 SER A C 1
ATOM 771 O O . SER A 1 96 ? -11.578 -21.067 13.622 1.00 93.19 96 SER A O 1
ATOM 773 N N . ASP A 1 97 ? -10.895 -21.692 11.558 1.00 93.62 97 ASP A N 1
ATOM 774 C CA . ASP A 1 97 ? -10.647 -23.099 11.862 1.00 93.62 97 ASP A CA 1
ATOM 775 C C . ASP A 1 97 ? -9.211 -23.295 12.393 1.00 93.62 97 ASP A C 1
ATOM 777 O O . ASP A 1 97 ? -8.936 -24.247 13.126 1.00 93.62 97 ASP A O 1
ATOM 781 N N . HIS A 1 98 ? -8.330 -22.318 12.137 1.00 92.31 98 HIS A N 1
ATOM 782 C CA . HIS A 1 98 ? -6.910 -22.320 12.498 1.00 92.31 98 HIS A CA 1
ATOM 783 C C . HIS A 1 98 ? -6.508 -21.009 13.202 1.00 92.31 98 HIS A C 1
ATOM 785 O O . HIS A 1 98 ? -5.678 -20.256 12.697 1.00 92.31 98 HIS A O 1
ATOM 791 N N . PRO A 1 99 ? -7.029 -20.707 14.407 1.00 87.62 99 PRO A N 1
ATOM 792 C CA . PRO A 1 99 ? -6.804 -19.417 15.073 1.00 87.62 99 PRO A CA 1
ATOM 793 C C . PRO A 1 99 ? -5.342 -19.141 15.466 1.00 87.62 99 PRO A C 1
ATOM 795 O O . PRO A 1 99 ? -5.004 -18.010 15.802 1.00 87.62 99 PRO A O 1
ATOM 798 N N . ASN A 1 100 ? -4.484 -20.167 15.449 1.00 86.69 100 ASN A N 1
ATOM 799 C CA . ASN A 1 100 ? -3.049 -20.055 15.734 1.00 86.69 100 ASN A CA 1
ATOM 800 C C . ASN A 1 100 ? -2.197 -19.874 14.468 1.00 86.69 100 ASN A C 1
ATOM 802 O O . ASN A 1 100 ? -0.972 -19.809 14.559 1.00 86.69 100 ASN A O 1
ATOM 806 N N . CYS A 1 101 ? -2.829 -19.848 13.298 1.00 89.69 101 CYS A N 1
ATOM 807 C CA . CYS A 1 101 ? -2.163 -19.653 12.026 1.00 89.69 101 CYS A CA 1
ATOM 808 C C . CYS A 1 101 ? -1.485 -18.284 12.002 1.00 89.69 101 CYS A C 1
ATOM 810 O O . CYS A 1 101 ? -2.132 -17.249 12.172 1.00 89.69 101 CYS A O 1
ATOM 812 N N . LYS A 1 102 ? -0.158 -18.296 11.860 1.00 89.19 102 LYS A N 1
ATOM 813 C CA . LYS A 1 102 ? 0.669 -17.086 11.925 1.00 89.19 102 LYS A CA 1
ATOM 814 C C . LYS A 1 102 ? 0.490 -16.229 10.670 1.00 89.19 102 LYS A C 1
ATOM 816 O O . LYS A 1 102 ? 0.407 -15.008 10.769 1.00 89.19 102 LYS A O 1
ATOM 821 N N . TRP A 1 103 ? 0.430 -16.878 9.509 1.00 92.44 103 TRP A N 1
ATOM 822 C CA . TRP A 1 103 ? 0.392 -16.231 8.204 1.00 92.44 103 TRP A CA 1
ATOM 823 C C . TRP A 1 103 ? -1.016 -16.275 7.638 1.00 92.44 103 TRP A C 1
ATOM 825 O O . TRP A 1 103 ? -1.644 -17.330 7.558 1.00 92.44 103 TRP A O 1
ATOM 835 N N . MET A 1 104 ? -1.536 -15.101 7.301 1.00 95.25 104 MET A N 1
ATOM 836 C CA . MET A 1 104 ? -2.920 -14.949 6.890 1.00 95.25 104 MET A CA 1
ATOM 837 C C . MET A 1 104 ? -3.069 -13.772 5.938 1.00 95.25 104 MET A C 1
ATOM 839 O O . MET A 1 104 ? -2.373 -12.764 6.056 1.00 95.25 104 MET A O 1
ATOM 843 N N . MET A 1 105 ? -4.042 -13.869 5.043 1.00 96.06 105 MET A N 1
ATOM 844 C CA . MET A 1 105 ? -4.481 -12.751 4.215 1.00 96.06 105 MET A CA 1
ATOM 845 C C . MET A 1 105 ? -5.950 -12.922 3.836 1.00 96.06 105 MET A C 1
ATOM 847 O O . MET A 1 105 ? -6.561 -13.964 4.090 1.00 96.06 105 MET A O 1
ATOM 851 N N . LEU A 1 106 ? -6.540 -11.889 3.236 1.00 97.44 106 LEU A N 1
ATOM 852 C CA . LEU A 1 106 ? -7.859 -12.024 2.625 1.00 97.44 106 LEU A CA 1
ATOM 853 C C . LEU A 1 106 ? -7.798 -13.059 1.502 1.00 97.44 106 LEU A C 1
ATOM 855 O O . LEU A 1 106 ? -6.877 -13.036 0.693 1.00 97.44 106 LEU A O 1
ATOM 859 N N . LYS A 1 107 ? -8.818 -13.911 1.394 1.00 97.00 107 LYS A N 1
ATOM 860 C CA . LYS A 1 107 ? -8.914 -14.913 0.327 1.00 97.00 107 LYS A CA 1
ATOM 861 C C . LYS A 1 107 ? -8.800 -14.303 -1.071 1.00 97.00 107 LYS A C 1
ATOM 863 O O . LYS A 1 107 ? -8.143 -14.869 -1.933 1.00 97.00 107 LYS A O 1
ATOM 868 N N . GLU A 1 108 ? -9.384 -13.125 -1.265 1.00 97.19 108 GLU A N 1
ATOM 869 C CA . GLU A 1 108 ? -9.256 -12.316 -2.481 1.00 97.19 108 GLU A CA 1
ATOM 870 C C . GLU A 1 108 ? -7.799 -12.086 -2.919 1.00 97.19 108 GLU A C 1
ATOM 872 O O . GLU A 1 108 ? -7.535 -11.954 -4.111 1.00 97.19 108 GLU A O 1
ATOM 877 N N . CYS A 1 109 ? -6.846 -12.038 -1.983 1.00 96.94 109 CYS A N 1
ATOM 878 C CA . CYS A 1 109 ? -5.437 -11.851 -2.310 1.00 96.94 109 CYS A CA 1
ATOM 879 C C . CYS A 1 109 ? -4.877 -13.004 -3.151 1.00 96.94 109 CYS A C 1
ATOM 881 O O . CYS A 1 109 ? -4.007 -12.747 -3.974 1.00 96.94 109 CYS A O 1
ATOM 883 N N . PHE A 1 110 ? -5.379 -14.236 -2.999 1.00 94.12 110 PHE A N 1
ATOM 884 C CA . PHE A 1 110 ? -4.959 -15.368 -3.832 1.00 94.12 110 PHE A CA 1
ATOM 885 C C . PHE A 1 110 ? -5.322 -15.153 -5.300 1.00 94.12 110 PHE A C 1
ATOM 887 O O . PHE A 1 110 ? -4.442 -15.184 -6.155 1.00 94.12 110 PHE A O 1
ATOM 894 N N . ASP A 1 111 ? -6.591 -14.838 -5.576 1.00 94.50 111 ASP A N 1
ATOM 895 C CA . ASP A 1 111 ? -7.061 -14.576 -6.941 1.00 94.50 111 ASP A CA 1
ATOM 896 C C . ASP A 1 111 ? -6.292 -13.394 -7.565 1.00 94.50 111 ASP A C 1
ATOM 898 O O . ASP A 1 111 ? -5.855 -13.453 -8.714 1.00 94.50 111 ASP A O 1
ATOM 902 N N . LEU A 1 112 ? -6.063 -12.329 -6.785 1.00 96.50 112 LEU A N 1
ATOM 903 C CA . LEU A 1 112 ? -5.293 -11.166 -7.230 1.00 96.50 112 LEU A CA 1
ATOM 904 C C . LEU A 1 112 ? -3.811 -11.487 -7.490 1.00 96.50 112 LEU A C 1
ATOM 906 O O . LEU A 1 112 ? -3.239 -10.926 -8.424 1.00 96.50 112 LEU A O 1
ATOM 910 N N . LEU A 1 113 ? -3.178 -12.348 -6.687 1.00 92.88 113 LEU A N 1
ATOM 911 C CA . LEU A 1 113 ? -1.791 -12.784 -6.894 1.00 92.88 113 LEU A CA 1
ATOM 912 C C . LEU A 1 113 ? -1.653 -13.639 -8.153 1.00 92.88 113 LEU A C 1
ATOM 914 O O . LEU A 1 113 ? -0.715 -13.423 -8.921 1.00 92.88 113 LEU A O 1
ATOM 918 N N . ASP A 1 114 ? -2.583 -14.565 -8.381 1.00 92.19 114 ASP A N 1
ATOM 919 C CA . ASP A 1 114 ? -2.602 -15.419 -9.571 1.00 92.19 114 ASP A CA 1
ATOM 920 C C . ASP A 1 114 ? -2.805 -14.594 -10.845 1.00 92.19 114 ASP A C 1
ATOM 922 O O . ASP A 1 114 ? -2.083 -14.771 -11.837 1.00 92.19 114 ASP A O 1
ATOM 926 N N . ASP A 1 115 ? -3.740 -13.640 -10.810 1.00 94.06 115 ASP A N 1
ATOM 927 C CA . ASP A 1 115 ? -3.957 -12.692 -11.901 1.00 94.06 115 ASP A CA 1
ATOM 928 C C . ASP A 1 115 ? -2.691 -11.867 -12.164 1.00 94.06 115 ASP A C 1
ATOM 930 O O . ASP A 1 115 ? -2.286 -11.706 -13.318 1.00 94.06 115 ASP A O 1
ATOM 934 N N . LEU A 1 116 ? -2.032 -11.386 -11.105 1.00 92.69 116 LEU A N 1
ATOM 935 C CA . LEU A 1 116 ? -0.817 -10.582 -11.200 1.00 92.69 116 LEU A CA 1
ATOM 936 C C . LEU A 1 116 ? 0.357 -11.363 -11.796 1.00 92.69 116 LEU A C 1
ATOM 938 O O . LEU A 1 116 ? 1.033 -10.859 -12.694 1.00 92.69 116 LEU A O 1
ATOM 942 N N . ALA A 1 117 ? 0.584 -12.590 -11.324 1.00 90.31 117 ALA A N 1
ATOM 943 C CA . ALA A 1 117 ? 1.623 -13.479 -11.832 1.00 90.31 117 ALA A CA 1
ATOM 944 C C . ALA A 1 117 ? 1.380 -13.812 -13.309 1.00 90.31 117 ALA A C 1
ATOM 946 O O . ALA A 1 117 ? 2.276 -13.670 -14.141 1.00 90.31 117 ALA A O 1
ATOM 947 N N . THR A 1 118 ? 0.133 -14.134 -13.662 1.00 92.50 118 THR A N 1
ATOM 948 C CA . THR A 1 118 ? -0.267 -14.388 -15.049 1.00 92.50 118 THR A CA 1
ATOM 949 C C . THR A 1 118 ? -0.014 -13.169 -15.939 1.00 92.50 118 THR A C 1
ATOM 951 O O . THR A 1 118 ? 0.466 -13.288 -17.071 1.00 92.50 118 THR A O 1
ATOM 954 N N . ASP A 1 119 ? -0.348 -11.974 -15.455 1.00 92.44 119 ASP A N 1
ATOM 955 C CA . ASP A 1 119 ? -0.128 -10.735 -16.191 1.00 92.44 119 ASP A CA 1
ATOM 956 C C . ASP A 1 119 ? 1.354 -10.379 -16.322 1.00 92.44 119 ASP A C 1
ATOM 958 O O . ASP A 1 119 ? 1.747 -9.793 -17.340 1.00 92.44 119 ASP A O 1
ATOM 962 N N . ALA A 1 120 ? 2.172 -10.758 -15.342 1.00 90.88 120 ALA A N 1
ATOM 963 C CA . ALA A 1 120 ? 3.613 -10.623 -15.420 1.00 90.88 120 ALA A CA 1
ATOM 964 C C . ALA A 1 120 ? 4.213 -11.569 -16.471 1.00 90.88 120 ALA A C 1
ATOM 966 O O . ALA A 1 120 ? 4.915 -11.114 -17.378 1.00 90.88 120 ALA A O 1
ATOM 967 N N . ASP A 1 121 ? 3.843 -12.850 -16.440 1.00 91.56 121 ASP A N 1
ATOM 968 C CA . ASP A 1 121 ? 4.310 -13.861 -17.394 1.00 91.56 121 ASP A CA 1
ATOM 969 C C . ASP A 1 121 ? 3.965 -13.502 -18.841 1.00 91.56 121 ASP A C 1
ATOM 971 O O . ASP A 1 121 ? 4.799 -13.611 -19.740 1.00 91.56 121 ASP A O 1
ATOM 975 N N . ARG A 1 122 ? 2.761 -12.968 -19.080 1.00 92.88 122 ARG A N 1
ATOM 976 C CA . ARG A 1 122 ? 2.339 -12.492 -20.411 1.00 92.88 122 ARG A CA 1
ATOM 977 C C . ARG A 1 122 ? 3.214 -11.374 -20.977 1.00 92.88 122 ARG A C 1
ATOM 979 O O . ARG A 1 122 ? 3.166 -11.120 -22.181 1.00 92.88 122 ARG A O 1
ATOM 986 N N . ARG A 1 123 ? 3.971 -10.680 -20.128 1.00 92.94 123 ARG A N 1
ATOM 987 C CA . ARG A 1 123 ? 4.863 -9.573 -20.496 1.00 92.94 123 ARG A CA 1
ATOM 988 C C . ARG A 1 123 ? 6.334 -9.974 -20.494 1.00 92.94 123 ARG A C 1
ATOM 990 O O . ARG A 1 123 ? 7.159 -9.174 -20.925 1.00 92.94 123 ARG A O 1
ATOM 997 N N . CYS A 1 124 ? 6.657 -11.188 -20.054 1.00 91.81 124 CYS A N 1
ATOM 998 C CA . CYS A 1 124 ? 8.001 -11.743 -20.069 1.00 91.81 124 CYS A CA 1
ATOM 999 C C . CYS A 1 124 ? 8.289 -12.395 -21.436 1.00 91.81 124 CYS A C 1
ATOM 1001 O O . CYS A 1 124 ? 7.688 -13.421 -21.754 1.00 91.81 124 CYS A O 1
ATOM 1003 N N . PRO A 1 125 ? 9.195 -11.850 -22.273 1.00 93.19 125 PRO A N 1
ATOM 1004 C CA . PRO A 1 125 ? 9.526 -12.449 -23.570 1.00 93.19 125 PRO A CA 1
ATOM 1005 C C . PRO A 1 125 ? 10.060 -13.882 -23.463 1.00 93.19 125 PRO A C 1
ATOM 1007 O O . PRO A 1 125 ? 9.783 -14.706 -24.339 1.00 93.19 125 PRO A O 1
ATOM 1010 N N . ASP A 1 126 ? 10.762 -14.192 -22.372 1.00 92.00 126 ASP A N 1
ATOM 1011 C CA . ASP A 1 126 ? 11.366 -15.504 -22.140 1.00 92.00 126 ASP A CA 1
ATOM 1012 C C . ASP A 1 126 ? 10.308 -16.605 -21.983 1.00 92.00 126 ASP A C 1
ATOM 1014 O O . ASP A 1 126 ? 10.520 -17.716 -22.471 1.00 92.00 126 ASP A O 1
ATOM 1018 N N . GLN A 1 127 ? 9.120 -16.284 -21.447 1.00 92.56 127 GLN A N 1
ATOM 1019 C CA . GLN A 1 127 ? 7.977 -17.213 -21.389 1.00 92.56 127 GLN A CA 1
ATOM 1020 C C . GLN A 1 127 ? 7.502 -17.658 -22.783 1.00 92.56 127 GLN A C 1
ATOM 1022 O O . GLN A 1 127 ? 6.823 -18.674 -22.935 1.00 92.56 127 GLN A O 1
ATOM 1027 N N . PHE A 1 128 ? 7.887 -16.921 -23.826 1.00 94.25 128 PHE A N 1
ATOM 1028 C CA . PHE A 1 128 ? 7.579 -17.216 -25.223 1.00 94.25 128 PHE A CA 1
ATOM 1029 C C . PHE A 1 128 ? 8.817 -17.635 -26.030 1.00 94.25 128 PHE A C 1
ATOM 1031 O O . PHE A 1 128 ? 8.731 -17.767 -27.253 1.00 94.25 128 PHE A O 1
ATOM 1038 N N . GLY A 1 129 ? 9.971 -17.835 -25.380 1.00 95.06 129 GLY A N 1
ATOM 1039 C CA . GLY A 1 129 ? 11.240 -18.122 -26.054 1.00 95.06 129 GLY A CA 1
ATOM 1040 C C . GLY A 1 129 ? 11.697 -16.981 -26.968 1.00 95.06 129 GLY A C 1
ATOM 1041 O O . GLY A 1 129 ? 12.306 -17.221 -28.014 1.00 95.06 129 GLY A O 1
ATOM 1042 N N . MET A 1 130 ? 11.345 -15.744 -26.616 1.00 96.19 130 MET A N 1
ATOM 1043 C CA . MET A 1 130 ? 11.642 -14.542 -27.384 1.00 96.19 130 MET A CA 1
ATOM 1044 C C . MET A 1 130 ? 12.610 -13.637 -26.630 1.00 96.19 130 MET A C 1
ATOM 1046 O O . MET A 1 130 ? 12.637 -13.612 -25.411 1.00 96.19 130 MET A O 1
ATOM 1050 N N . TYR A 1 131 ? 13.331 -12.807 -27.376 1.00 93.00 131 TYR A N 1
ATOM 1051 C CA . TYR A 1 131 ? 14.068 -11.667 -26.841 1.00 93.00 131 TYR A CA 1
ATOM 1052 C C . TYR A 1 131 ? 13.626 -10.411 -27.594 1.00 93.00 131 TYR A C 1
ATOM 1054 O O . TYR A 1 131 ? 13.589 -10.418 -28.828 1.00 93.00 131 TYR A O 1
ATOM 1062 N N . VAL A 1 132 ? 13.273 -9.345 -26.869 1.00 91.88 132 VAL A N 1
ATOM 1063 C CA . VAL A 1 132 ? 12.849 -8.064 -27.467 1.00 91.88 132 VAL A CA 1
ATOM 1064 C C . VAL A 1 132 ? 13.921 -6.994 -27.246 1.00 91.88 132 VAL A C 1
ATOM 1066 O O . VAL A 1 132 ? 14.545 -6.550 -28.207 1.00 91.88 132 VAL A O 1
ATOM 1069 N N . HIS A 1 133 ? 14.155 -6.604 -25.992 1.00 90.12 133 HIS A N 1
ATOM 1070 C CA . HIS A 1 133 ? 15.304 -5.827 -25.510 1.00 90.12 133 HIS A CA 1
ATOM 1071 C C . HIS A 1 133 ? 15.400 -5.977 -23.980 1.00 90.12 133 HIS A C 1
ATOM 1073 O O . HIS A 1 133 ? 14.446 -6.455 -23.365 1.00 90.12 133 HIS A O 1
ATOM 1079 N N . ASN A 1 134 ? 16.523 -5.565 -23.376 1.00 88.38 134 ASN A N 1
ATOM 1080 C CA . ASN A 1 134 ? 16.819 -5.803 -21.952 1.00 88.38 134 ASN A CA 1
ATOM 1081 C C . ASN A 1 134 ? 15.737 -5.262 -21.001 1.00 88.38 134 ASN A C 1
ATOM 1083 O O . ASN A 1 134 ? 15.317 -5.972 -20.096 1.00 88.38 134 ASN A O 1
ATOM 1087 N N . ASP A 1 135 ? 15.231 -4.055 -21.253 1.00 91.81 135 ASP A N 1
ATOM 1088 C CA . ASP A 1 135 ? 14.266 -3.402 -20.354 1.00 91.81 135 ASP A CA 1
ATOM 1089 C C . ASP A 1 135 ? 12.806 -3.771 -20.649 1.00 91.81 135 ASP A C 1
ATOM 1091 O O . ASP A 1 135 ? 11.901 -3.309 -19.957 1.00 91.81 135 ASP A O 1
ATOM 1095 N N . PHE A 1 136 ? 12.537 -4.592 -21.676 1.00 92.25 136 PHE A N 1
ATOM 1096 C CA . PHE A 1 136 ? 11.167 -4.875 -22.122 1.00 92.25 136 PHE A CA 1
ATOM 1097 C C . PHE A 1 136 ? 10.315 -5.449 -20.989 1.00 92.25 136 PHE A C 1
ATOM 1099 O O . PHE A 1 136 ? 9.193 -4.998 -20.754 1.00 92.25 136 PHE A O 1
ATOM 1106 N N . TYR A 1 137 ? 10.862 -6.432 -20.271 1.00 92.56 137 TYR A N 1
ATOM 1107 C CA . TYR A 1 137 ? 10.157 -7.049 -19.156 1.00 92.56 137 TYR A CA 1
ATOM 1108 C C . TYR A 1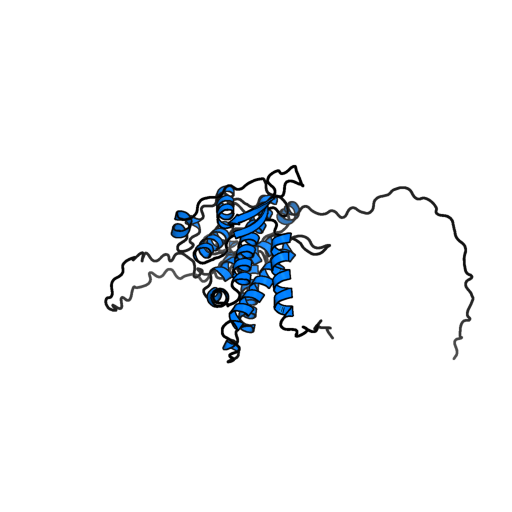 137 ? 9.990 -6.073 -17.985 1.00 92.56 137 TYR A C 1
ATOM 1110 O O . TYR A 1 137 ? 8.904 -5.992 -17.415 1.00 92.56 137 TYR A O 1
ATOM 1118 N N . GLY A 1 138 ? 11.009 -5.254 -17.699 1.00 92.88 138 GLY A N 1
ATOM 1119 C CA . GLY A 1 138 ? 10.935 -4.193 -16.693 1.00 92.88 138 GLY A CA 1
ATOM 1120 C C . GLY A 1 138 ? 9.812 -3.188 -16.974 1.00 92.88 138 GLY A C 1
ATOM 1121 O O . GLY A 1 138 ? 9.001 -2.908 -16.093 1.00 92.88 138 GLY A O 1
ATOM 1122 N N . TYR A 1 139 ? 9.662 -2.732 -18.222 1.00 93.75 139 TYR A N 1
ATOM 1123 C CA . TYR A 1 139 ? 8.523 -1.898 -18.630 1.00 93.75 139 TYR A CA 1
ATOM 1124 C C . TYR A 1 139 ? 7.177 -2.618 -18.510 1.00 93.75 139 TYR A C 1
ATOM 1126 O O . TYR A 1 139 ? 6.169 -1.998 -18.159 1.00 93.75 139 TYR A O 1
ATOM 1134 N N . GLY A 1 140 ? 7.150 -3.922 -18.789 1.00 93.50 140 GLY A N 1
ATOM 1135 C CA . GLY A 1 140 ? 5.980 -4.758 -18.558 1.00 93.50 140 GLY A CA 1
ATOM 1136 C C . GLY A 1 140 ? 5.564 -4.777 -17.085 1.00 93.50 140 GLY A C 1
ATOM 1137 O O . GLY A 1 140 ? 4.387 -4.600 -16.776 1.00 93.50 140 GLY A O 1
ATOM 1138 N N . MET A 1 141 ? 6.528 -4.920 -16.176 1.00 92.94 141 MET A N 1
ATOM 1139 C CA . MET A 1 141 ? 6.298 -4.903 -14.727 1.00 92.94 141 MET A CA 1
ATOM 1140 C C . MET A 1 141 ? 5.824 -3.536 -14.236 1.00 92.94 141 MET A C 1
ATOM 1142 O O . MET A 1 141 ? 4.907 -3.463 -13.419 1.00 92.94 141 MET A O 1
ATOM 1146 N N . MET A 1 142 ? 6.348 -2.446 -14.801 1.00 92.88 142 MET A N 1
ATOM 1147 C CA . MET A 1 142 ? 5.822 -1.105 -14.535 1.00 92.88 142 MET A CA 1
ATOM 1148 C C . MET A 1 142 ? 4.353 -0.960 -14.950 1.00 92.88 142 MET A C 1
ATOM 1150 O O . MET A 1 142 ? 3.562 -0.431 -14.176 1.00 92.88 142 MET A O 1
ATOM 1154 N N . GLU A 1 143 ? 3.949 -1.454 -16.131 1.00 93.50 143 GLU A N 1
ATOM 1155 C CA . GLU A 1 143 ? 2.532 -1.425 -16.552 1.00 93.50 143 GLU A CA 1
ATOM 1156 C C . GLU A 1 143 ? 1.648 -2.237 -15.588 1.00 93.50 143 GLU A C 1
ATOM 1158 O O . GLU A 1 143 ? 0.520 -1.841 -15.290 1.00 93.50 143 GLU A O 1
ATOM 1163 N N . VAL A 1 144 ? 2.153 -3.367 -15.085 1.00 93.88 144 VAL A N 1
ATOM 1164 C CA . VAL A 1 144 ? 1.456 -4.195 -14.093 1.00 93.88 144 VAL A CA 1
ATOM 1165 C C . VAL A 1 144 ? 1.233 -3.421 -12.786 1.00 93.88 144 VAL A C 1
ATOM 1167 O O . VAL A 1 144 ? 0.088 -3.310 -12.343 1.00 93.88 144 VAL A O 1
ATOM 1170 N N . LEU A 1 145 ? 2.274 -2.789 -12.233 1.00 93.44 145 LEU A N 1
ATOM 1171 C CA . LEU A 1 145 ? 2.171 -1.932 -11.043 1.00 93.44 145 LEU A CA 1
ATOM 1172 C C . LEU A 1 145 ? 1.209 -0.750 -11.252 1.00 93.44 145 LEU A C 1
ATOM 1174 O O . LEU A 1 145 ? 0.351 -0.478 -10.411 1.00 93.44 145 LEU A O 1
ATOM 1178 N N . GLU A 1 146 ? 1.284 -0.073 -12.401 1.00 94.88 146 GLU A N 1
ATOM 1179 C CA . GLU A 1 146 ? 0.366 1.018 -12.756 1.00 94.88 146 GLU A CA 1
ATOM 1180 C C . GLU A 1 146 ? -1.098 0.559 -12.786 1.00 94.88 146 GLU A C 1
ATOM 118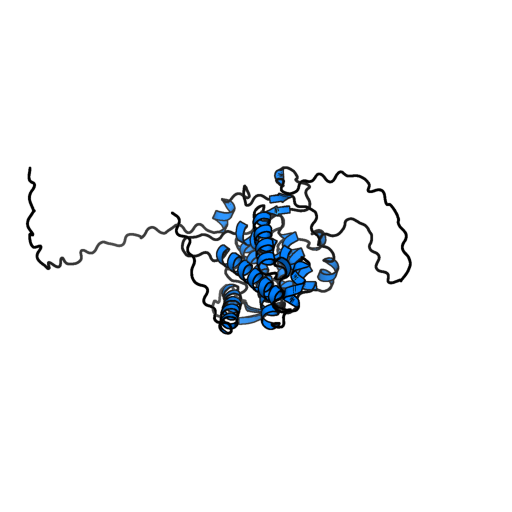2 O O . GLU A 1 146 ? -1.998 1.296 -12.367 1.00 94.88 146 GLU A O 1
ATOM 1187 N N . ASN A 1 147 ? -1.359 -0.657 -13.272 1.00 95.00 147 ASN A N 1
ATOM 1188 C CA . ASN A 1 147 ? -2.703 -1.225 -13.295 1.00 95.00 147 ASN A CA 1
ATOM 1189 C C . ASN A 1 147 ? -3.201 -1.570 -11.887 1.00 95.00 147 ASN A C 1
ATOM 1191 O O . ASN A 1 147 ? -4.369 -1.303 -11.600 1.00 95.00 147 ASN A O 1
ATOM 1195 N N . MET A 1 148 ? -2.338 -2.076 -10.998 1.00 95.38 148 MET A N 1
ATOM 1196 C CA . MET A 1 148 ? -2.688 -2.294 -9.587 1.00 95.38 148 MET A CA 1
ATOM 1197 C C . MET A 1 148 ? -3.051 -0.982 -8.888 1.00 95.38 148 MET A C 1
ATOM 1199 O O . MET A 1 148 ? -4.095 -0.892 -8.246 1.00 95.38 148 MET A O 1
ATOM 1203 N N . LEU A 1 149 ? -2.247 0.070 -9.071 1.00 96.69 149 LEU A N 1
ATOM 1204 C CA . LEU A 1 149 ? -2.507 1.393 -8.488 1.00 96.69 149 LEU A CA 1
ATOM 1205 C C . LEU A 1 149 ? -3.794 2.024 -9.045 1.00 96.69 149 LEU A C 1
ATOM 1207 O O . LEU A 1 149 ? -4.534 2.695 -8.324 1.00 96.69 149 LEU A O 1
ATOM 1211 N N . ARG A 1 150 ? -4.118 1.765 -10.318 1.00 95.62 150 ARG A N 1
ATOM 1212 C CA . ARG A 1 150 ? -5.405 2.159 -10.908 1.00 95.62 150 ARG A CA 1
ATOM 1213 C C . ARG A 1 150 ? -6.572 1.349 -10.340 1.00 95.62 150 ARG A C 1
ATOM 1215 O O . ARG A 1 150 ? -7.646 1.910 -10.132 1.00 95.62 150 ARG A O 1
ATOM 1222 N N . ALA A 1 151 ? -6.396 0.048 -10.111 1.00 95.56 151 ALA A N 1
ATOM 1223 C CA . ALA A 1 151 ? -7.404 -0.785 -9.459 1.00 95.56 151 ALA A CA 1
ATOM 1224 C C . ALA A 1 151 ? -7.667 -0.288 -8.031 1.00 95.56 151 ALA A C 1
ATOM 1226 O O . ALA A 1 151 ? -8.821 -0.078 -7.672 1.00 95.56 151 ALA A O 1
ATOM 1227 N N . PHE A 1 152 ? -6.609 0.022 -7.279 1.00 97.19 152 PHE A N 1
ATOM 1228 C CA . PHE A 1 152 ? -6.697 0.649 -5.964 1.00 97.19 152 PHE A CA 1
ATOM 1229 C C . PHE A 1 152 ? -7.506 1.956 -6.002 1.00 97.19 152 PHE A C 1
ATOM 1231 O O . PHE A 1 152 ? -8.471 2.094 -5.249 1.00 97.19 152 PHE A O 1
ATOM 1238 N N . ASP A 1 153 ? -7.189 2.883 -6.922 1.00 95.69 153 ASP A N 1
ATOM 1239 C CA . ASP A 1 153 ? -7.931 4.147 -7.081 1.00 95.69 153 ASP A CA 1
ATOM 1240 C C . ASP A 1 153 ? -9.427 3.913 -7.340 1.00 95.69 153 ASP A C 1
ATOM 1242 O O . ASP A 1 153 ? -10.275 4.582 -6.748 1.00 95.69 153 ASP A O 1
ATOM 1246 N N . ASN A 1 154 ? -9.769 2.921 -8.166 1.00 94.19 154 ASN A N 1
ATOM 1247 C CA . ASN A 1 154 ? -11.160 2.588 -8.471 1.00 94.19 154 ASN A CA 1
ATOM 1248 C C . ASN A 1 154 ? -11.947 2.081 -7.251 1.00 94.19 154 ASN A C 1
ATOM 1250 O O . ASN A 1 154 ? -13.165 2.273 -7.215 1.00 94.19 154 ASN A O 1
ATOM 1254 N N . GLU A 1 155 ? -11.291 1.459 -6.268 1.00 94.31 155 GLU A N 1
ATOM 1255 C CA . GLU A 1 155 ? -11.957 0.958 -5.059 1.00 94.31 155 GLU A CA 1
ATOM 1256 C C . GLU A 1 155 ? -12.167 2.049 -4.002 1.00 94.31 155 GLU A C 1
ATOM 1258 O O . GLU A 1 155 ? -13.165 2.014 -3.277 1.00 94.31 155 GLU A O 1
ATOM 1263 N N . ILE A 1 156 ? -11.289 3.058 -3.940 1.00 90.50 156 ILE A N 1
ATOM 1264 C CA . ILE A 1 156 ? -11.433 4.194 -3.009 1.00 90.50 156 ILE A CA 1
ATOM 1265 C C . ILE A 1 156 ? -12.204 5.376 -3.607 1.00 90.50 156 ILE A C 1
ATOM 1267 O O . ILE A 1 156 ? -12.867 6.122 -2.882 1.00 90.50 156 ILE A O 1
ATOM 1271 N N . LYS A 1 157 ? -12.161 5.544 -4.932 1.00 88.06 157 LYS A N 1
ATOM 1272 C CA . LYS A 1 157 ? -12.847 6.601 -5.694 1.00 88.06 157 LYS A CA 1
ATOM 1273 C C . LYS A 1 157 ? -13.682 5.993 -6.825 1.00 88.06 157 LYS A C 1
ATOM 1275 O O . LYS A 1 157 ? -13.475 6.293 -8.002 1.00 88.06 157 LYS A O 1
ATOM 1280 N N . PRO A 1 158 ? -14.675 5.159 -6.491 1.00 80.19 158 PRO A N 1
ATOM 1281 C CA . PRO A 1 158 ? -15.443 4.451 -7.495 1.00 80.19 158 PRO A CA 1
ATOM 1282 C C . PRO A 1 158 ? -16.280 5.402 -8.357 1.00 80.19 158 PRO A C 1
ATOM 1284 O O . PRO A 1 158 ? -16.765 6.448 -7.914 1.00 80.19 158 PRO A O 1
ATOM 1287 N N . LEU A 1 159 ? -16.501 4.996 -9.610 1.00 78.12 159 LEU A N 1
ATOM 1288 C CA . LEU A 1 159 ? -17.373 5.713 -10.540 1.00 78.12 159 LEU A CA 1
ATOM 1289 C C . LEU A 1 159 ? -18.777 5.924 -9.951 1.00 78.12 159 LEU A C 1
ATOM 1291 O O . LEU A 1 159 ? -19.291 5.111 -9.177 1.00 78.12 159 LEU A O 1
ATOM 1295 N N . SER A 1 160 ? -19.424 7.014 -10.375 1.00 72.75 160 SER A N 1
ATOM 1296 C CA . SER A 1 160 ? -20.723 7.450 -9.853 1.00 72.75 160 SER A CA 1
ATOM 1297 C C . SER A 1 160 ? -21.737 6.306 -9.744 1.00 72.75 160 SER A C 1
ATOM 1299 O O . SER A 1 160 ? -22.118 5.688 -10.737 1.00 72.75 160 SER A O 1
ATOM 1301 N N . GLY A 1 161 ? -22.210 6.056 -8.520 1.00 70.19 161 GLY A N 1
ATOM 1302 C CA . GLY A 1 161 ? -23.219 5.037 -8.222 1.00 70.19 161 GLY A CA 1
ATOM 1303 C C . GLY A 1 161 ? -22.676 3.752 -7.601 1.00 70.19 161 GLY A C 1
ATOM 1304 O O . GLY A 1 161 ? -23.481 2.961 -7.115 1.00 70.19 161 GLY A O 1
ATOM 1305 N N . LYS A 1 162 ? -21.354 3.567 -7.559 1.00 78.69 162 LYS A N 1
ATOM 1306 C CA . LYS A 1 162 ? -20.693 2.532 -6.758 1.00 78.69 162 LYS A CA 1
ATOM 1307 C C . LYS A 1 162 ? -20.208 3.120 -5.427 1.00 78.69 162 LYS A C 1
ATOM 1309 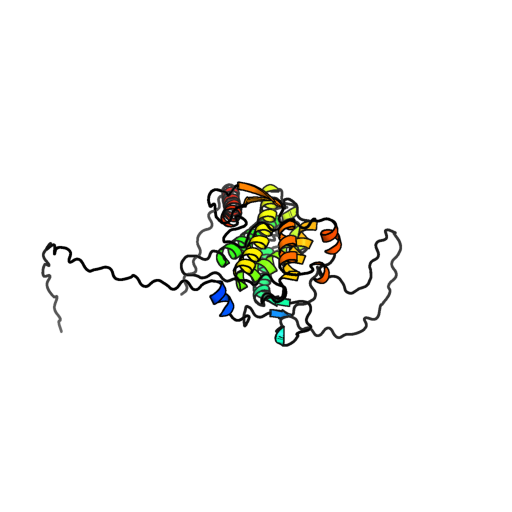O O . LYS A 1 162 ? -20.016 4.330 -5.313 1.00 78.69 162 LYS A O 1
ATOM 1314 N N . LYS A 1 163 ? -20.077 2.268 -4.412 1.00 82.25 163 LYS A N 1
ATOM 1315 C CA . LYS A 1 163 ? -19.555 2.636 -3.089 1.00 82.25 163 LYS A CA 1
ATOM 1316 C C . LYS A 1 163 ? -18.109 2.179 -2.962 1.00 82.25 163 LYS A C 1
ATOM 1318 O O . LYS A 1 163 ? -17.723 1.251 -3.668 1.00 82.25 163 LYS A O 1
ATOM 1323 N N . ALA A 1 164 ? -17.344 2.847 -2.100 1.00 88.75 164 ALA A N 1
ATOM 1324 C CA . ALA A 1 164 ? -15.975 2.437 -1.828 1.00 88.75 164 ALA A CA 1
ATOM 1325 C C . ALA A 1 164 ? -15.971 1.033 -1.209 1.00 88.75 164 ALA A C 1
ATOM 1327 O O . ALA A 1 164 ? -16.867 0.702 -0.425 1.00 88.75 164 ALA A O 1
ATOM 1328 N N . ASN A 1 165 ? -14.984 0.222 -1.572 1.00 92.94 165 ASN A N 1
ATOM 1329 C CA . ASN A 1 165 ? -14.833 -1.138 -1.071 1.00 92.94 165 ASN A CA 1
ATOM 1330 C C . ASN A 1 165 ? -13.494 -1.252 -0.347 1.00 92.94 165 ASN A C 1
ATOM 1332 O O . ASN A 1 165 ? -12.450 -1.463 -0.960 1.00 92.94 165 ASN A O 1
ATOM 1336 N N . LEU A 1 166 ? -13.531 -1.080 0.975 1.00 95.31 166 LEU A N 1
ATOM 1337 C CA . LEU A 1 166 ? -12.316 -1.079 1.783 1.00 95.31 166 LEU A CA 1
ATOM 1338 C C . LEU A 1 166 ? -11.679 -2.470 1.878 1.00 95.31 166 LEU A C 1
ATOM 1340 O O . LEU A 1 166 ? -10.461 -2.547 1.985 1.00 95.31 166 LEU A O 1
ATOM 1344 N N . GLN A 1 167 ? -12.459 -3.556 1.791 1.00 96.56 167 GLN A N 1
ATOM 1345 C CA . GLN A 1 167 ? -11.896 -4.910 1.753 1.00 96.56 167 GLN A CA 1
ATOM 1346 C C . GLN A 1 167 ? -11.120 -5.158 0.458 1.00 96.56 167 GLN A C 1
ATOM 1348 O O . GLN A 1 167 ? -9.993 -5.637 0.515 1.00 96.56 167 GLN A O 1
ATOM 1353 N N . GLN A 1 168 ? -11.671 -4.766 -0.697 1.00 96.94 168 GLN A N 1
ATOM 1354 C CA . GLN A 1 168 ? -10.961 -4.887 -1.975 1.00 96.94 168 GLN A CA 1
ATOM 1355 C C . GLN A 1 168 ? -9.753 -3.951 -2.050 1.00 96.94 168 GLN A C 1
ATOM 1357 O O . GLN A 1 168 ? -8.690 -4.373 -2.491 1.00 96.94 168 GLN A O 1
ATOM 1362 N N . MET A 1 169 ? -9.899 -2.698 -1.603 1.00 97.44 169 MET A N 1
ATOM 1363 C CA . MET A 1 169 ? -8.781 -1.754 -1.499 1.00 97.44 169 MET A CA 1
ATOM 1364 C C . MET A 1 169 ? -7.632 -2.373 -0.700 1.00 97.44 169 MET A C 1
ATOM 1366 O O . MET A 1 169 ? -6.484 -2.316 -1.136 1.00 97.44 169 MET A O 1
ATOM 1370 N N . TRP A 1 170 ? -7.946 -2.953 0.462 1.00 98.31 170 TRP A N 1
ATOM 1371 C CA . TRP A 1 170 ? -6.947 -3.573 1.319 1.00 98.31 170 TRP A CA 1
ATOM 1372 C C . TRP A 1 170 ? -6.324 -4.806 0.667 1.00 98.31 170 TRP A C 1
ATOM 1374 O O . TRP A 1 170 ? -5.107 -4.887 0.621 1.00 98.31 170 TRP A O 1
ATOM 1384 N N . ALA A 1 171 ? -7.123 -5.692 0.061 1.00 98.38 171 ALA A N 1
ATOM 1385 C CA . ALA A 1 171 ? -6.608 -6.851 -0.671 1.00 98.38 171 ALA A CA 1
ATOM 1386 C C . ALA A 1 171 ? -5.620 -6.446 -1.783 1.00 98.38 171 ALA A C 1
ATOM 1388 O O . ALA A 1 171 ? -4.538 -7.015 -1.891 1.00 98.38 171 ALA A O 1
ATOM 1389 N N . ILE A 1 172 ? -5.942 -5.407 -2.566 1.00 98.44 172 ILE A N 1
ATOM 1390 C CA . ILE A 1 172 ? -5.038 -4.872 -3.599 1.00 98.44 172 ILE A CA 1
ATOM 1391 C C . ILE A 1 172 ? -3.736 -4.352 -2.976 1.00 98.44 172 ILE A C 1
ATOM 1393 O O . ILE A 1 172 ? -2.662 -4.582 -3.531 1.00 98.44 172 ILE A O 1
ATOM 1397 N N . LEU A 1 173 ? -3.814 -3.660 -1.835 1.00 98.31 173 LEU A N 1
ATOM 1398 C CA . LEU A 1 173 ? -2.633 -3.150 -1.140 1.00 98.31 173 LEU A CA 1
ATOM 1399 C C . LEU A 1 173 ? -1.769 -4.278 -0.557 1.00 98.31 173 LEU A C 1
ATOM 1401 O O . LEU A 1 173 ? -0.547 -4.209 -0.674 1.00 98.31 173 LEU A O 1
ATOM 1405 N N . THR A 1 174 ? -2.379 -5.311 0.030 1.00 97.88 174 THR A N 1
ATOM 1406 C CA . THR A 1 174 ? -1.675 -6.503 0.523 1.00 97.88 174 THR A CA 1
ATOM 1407 C C . THR A 1 174 ? -0.911 -7.165 -0.623 1.00 97.88 174 THR A C 1
ATOM 1409 O O . THR A 1 174 ? 0.294 -7.380 -0.516 1.00 97.88 174 THR A O 1
ATOM 1412 N N . VAL A 1 175 ? -1.564 -7.392 -1.767 1.00 96.75 175 VAL A N 1
ATOM 1413 C CA . VAL A 1 175 ? -0.911 -7.978 -2.948 1.00 96.75 175 VAL A CA 1
ATOM 1414 C C . VAL A 1 175 ? 0.180 -7.067 -3.517 1.00 96.75 175 VAL A C 1
ATOM 1416 O O . VAL A 1 175 ? 1.223 -7.563 -3.940 1.00 96.75 175 VAL A O 1
ATOM 1419 N N . LEU A 1 176 ? -0.003 -5.742 -3.480 1.00 96.12 176 LEU A N 1
ATOM 1420 C CA . LEU A 1 176 ? 1.044 -4.789 -3.858 1.00 96.12 176 LEU A CA 1
ATOM 1421 C C . LEU A 1 176 ? 2.271 -4.931 -2.951 1.00 96.12 176 LEU A C 1
ATOM 1423 O O . LEU A 1 176 ? 3.381 -5.042 -3.461 1.00 96.12 176 LEU A O 1
ATOM 1427 N N . ALA A 1 177 ? 2.084 -4.982 -1.630 1.00 95.31 177 ALA A N 1
ATOM 1428 C CA . ALA A 1 177 ? 3.182 -5.188 -0.687 1.00 95.31 177 ALA A CA 1
ATOM 1429 C C . ALA A 1 177 ? 3.925 -6.502 -0.977 1.00 95.31 177 ALA A C 1
ATOM 1431 O O . ALA A 1 177 ? 5.150 -6.515 -1.065 1.00 95.31 177 ALA A O 1
ATOM 1432 N N . MET A 1 178 ? 3.185 -7.595 -1.193 1.00 93.00 178 MET A N 1
ATOM 1433 C CA . MET A 1 178 ? 3.755 -8.902 -1.540 1.00 93.00 178 MET A CA 1
ATOM 1434 C C . MET A 1 178 ? 4.565 -8.854 -2.828 1.00 93.00 178 MET A C 1
ATOM 1436 O O . MET A 1 178 ? 5.675 -9.375 -2.869 1.00 93.00 178 MET A O 1
ATOM 1440 N N . PHE A 1 179 ? 4.049 -8.207 -3.872 1.00 90.56 179 PHE A N 1
ATOM 1441 C CA . PHE A 1 179 ? 4.770 -8.067 -5.132 1.00 90.56 179 PHE A CA 1
ATOM 1442 C C . PHE A 1 179 ? 6.078 -7.282 -4.965 1.00 90.56 179 PHE A C 1
ATOM 1444 O O . PHE A 1 179 ? 7.111 -7.692 -5.489 1.00 90.56 179 PHE A O 1
ATOM 1451 N N . LEU A 1 180 ? 6.047 -6.184 -4.204 1.00 90.69 180 LEU A N 1
ATOM 1452 C CA . LEU A 1 180 ? 7.212 -5.328 -3.961 1.00 90.69 180 LEU A CA 1
ATOM 1453 C C . LEU A 1 180 ? 8.296 -6.011 -3.110 1.00 90.69 180 LEU A C 1
ATOM 1455 O O . LEU A 1 180 ? 9.470 -5.677 -3.250 1.00 90.69 180 LEU A O 1
ATOM 1459 N N . CYS A 1 181 ? 7.919 -6.973 -2.263 1.00 88.69 181 CYS A N 1
ATOM 1460 C CA . CYS A 1 181 ? 8.844 -7.755 -1.439 1.00 88.69 181 CYS A CA 1
ATOM 1461 C C . CYS A 1 181 ? 9.352 -9.048 -2.104 1.00 88.69 181 CYS A C 1
ATOM 1463 O O . CYS A 1 181 ? 10.188 -9.725 -1.512 1.00 88.69 181 CYS A O 1
ATOM 1465 N N . ARG A 1 182 ? 8.870 -9.423 -3.298 1.00 79.69 182 ARG A N 1
ATOM 1466 C CA . ARG A 1 182 ? 9.361 -10.609 -4.026 1.00 79.69 182 ARG A CA 1
ATOM 1467 C C . ARG A 1 182 ? 10.539 -10.274 -4.943 1.00 79.69 182 ARG A C 1
ATOM 1469 O O . ARG A 1 182 ? 10.596 -9.192 -5.527 1.00 79.69 182 ARG A O 1
ATOM 1476 N N . ASP A 1 183 ? 11.393 -11.264 -5.199 1.00 63.62 183 ASP A N 1
ATOM 1477 C CA . ASP A 1 183 ? 12.535 -11.161 -6.127 1.00 63.62 183 ASP A CA 1
ATOM 1478 C C . ASP A 1 183 ? 12.132 -10.859 -7.579 1.00 63.62 183 ASP A C 1
ATOM 1480 O O . ASP A 1 183 ? 12.903 -10.272 -8.342 1.00 63.62 183 ASP A O 1
ATOM 1484 N N . VAL A 1 184 ? 10.884 -11.166 -7.961 1.00 58.31 184 VAL A N 1
ATOM 1485 C CA . VAL A 1 184 ? 10.316 -10.783 -9.269 1.00 58.31 184 VAL A CA 1
ATOM 1486 C C . VAL A 1 184 ? 10.262 -9.262 -9.482 1.00 58.31 184 VAL A C 1
ATOM 1488 O O . VAL A 1 184 ? 10.006 -8.813 -10.596 1.00 58.31 184 VAL A O 1
ATOM 1491 N N . SER A 1 185 ? 10.536 -8.461 -8.446 1.00 59.62 185 SER A N 1
ATOM 1492 C CA . SER A 1 185 ? 10.676 -7.006 -8.518 1.00 59.62 185 SER A CA 1
ATOM 1493 C C . SER A 1 185 ? 12.019 -6.527 -9.106 1.00 59.62 185 SER A C 1
ATOM 1495 O O . SER A 1 185 ? 12.152 -5.352 -9.437 1.00 59.62 185 SER A O 1
ATOM 1497 N N . PHE A 1 186 ? 13.013 -7.395 -9.314 1.00 71.88 186 PHE A N 1
ATOM 1498 C CA . PHE A 1 186 ? 14.322 -6.972 -9.834 1.00 71.88 186 PHE A CA 1
ATOM 1499 C C . PHE A 1 186 ? 14.308 -6.374 -11.264 1.00 71.88 186 PHE A C 1
ATOM 1501 O O . PHE A 1 186 ? 14.992 -5.382 -11.508 1.00 71.88 186 PHE A O 1
ATOM 1508 N N . PRO A 1 187 ? 13.537 -6.891 -12.241 1.00 80.81 187 PRO A N 1
ATOM 1509 C CA . PRO A 1 187 ? 13.622 -6.410 -13.623 1.00 80.81 187 PRO A CA 1
ATOM 1510 C C . PRO A 1 187 ? 13.183 -4.957 -13.836 1.00 80.81 187 PRO A C 1
ATOM 1512 O O . PRO A 1 187 ? 13.659 -4.316 -14.769 1.00 80.81 187 PRO A O 1
ATOM 1515 N N . TRP A 1 188 ? 12.276 -4.420 -13.010 1.00 87.00 188 TRP A N 1
ATOM 1516 C CA . TRP A 1 188 ? 11.788 -3.044 -13.178 1.00 87.00 188 TRP A CA 1
ATOM 1517 C C . TRP A 1 188 ? 12.635 -1.993 -12.457 1.00 87.00 188 TRP A C 1
ATOM 1519 O O . TRP A 1 188 ? 12.507 -0.818 -12.783 1.00 87.00 188 TRP A O 1
ATOM 1529 N N . SER A 1 189 ? 13.526 -2.390 -11.541 1.00 83.88 189 SER A N 1
ATOM 1530 C CA . SER A 1 189 ? 14.476 -1.470 -10.894 1.00 83.88 189 SER A 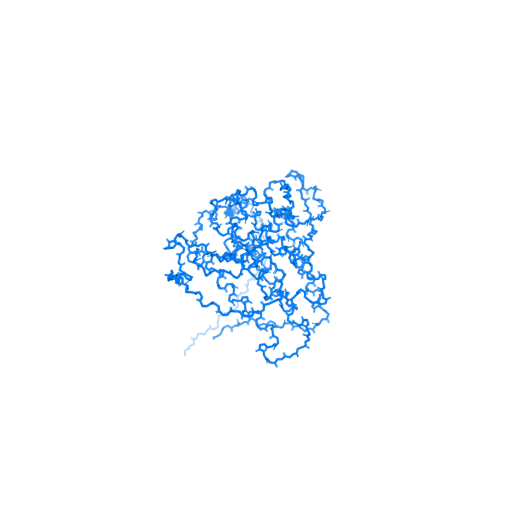CA 1
ATOM 1531 C C . SER A 1 189 ? 15.703 -1.150 -11.745 1.00 83.88 189 SER A C 1
ATOM 1533 O O . SER A 1 189 ? 16.432 -0.206 -11.450 1.00 83.88 189 SER A O 1
ATOM 1535 N N . MET A 1 190 ? 15.906 -1.908 -12.823 1.00 84.62 190 MET A N 1
ATOM 1536 C CA . MET A 1 190 ? 17.058 -1.793 -13.717 1.00 84.62 190 MET A CA 1
ATOM 1537 C C . MET A 1 190 ? 16.719 -1.156 -15.070 1.00 84.62 190 MET A C 1
ATOM 1539 O O . MET A 1 190 ? 17.571 -1.145 -15.957 1.00 84.62 190 MET A O 1
ATOM 1543 N N . VAL A 1 191 ? 15.496 -0.643 -15.243 1.00 90.81 191 VAL A N 1
ATOM 1544 C CA . VAL A 1 191 ? 15.095 0.012 -16.496 1.00 90.81 191 VAL A CA 1
ATOM 1545 C C . VAL A 1 191 ? 15.828 1.339 -16.696 1.00 90.81 191 VAL A C 1
ATOM 1547 O O . VAL A 1 191 ? 16.239 1.999 -15.742 1.00 90.81 191 VAL A O 1
ATOM 1550 N N . ASP A 1 192 ? 15.932 1.777 -17.948 1.00 91.94 192 ASP A N 1
ATOM 1551 C CA . ASP A 1 192 ? 16.551 3.053 -18.317 1.00 91.94 192 ASP A CA 1
ATOM 1552 C C . ASP A 1 192 ? 15.669 4.289 -18.030 1.00 91.94 192 ASP A C 1
ATOM 1554 O O . ASP A 1 192 ? 16.169 5.416 -18.028 1.00 91.94 192 ASP A O 1
ATOM 1558 N N . ASP A 1 193 ? 14.384 4.091 -17.722 1.00 91.06 193 ASP A N 1
ATOM 1559 C CA . ASP A 1 193 ? 13.440 5.126 -17.276 1.00 91.06 193 ASP A CA 1
ATOM 1560 C C . ASP A 1 193 ? 13.387 5.230 -15.738 1.00 91.06 193 ASP A C 1
ATOM 1562 O O . ASP A 1 193 ? 12.420 4.840 -15.073 1.00 91.06 193 ASP A O 1
ATOM 1566 N N . GLY A 1 194 ? 14.473 5.755 -15.165 1.00 89.12 194 GLY A N 1
ATOM 1567 C CA . GLY A 1 194 ? 14.607 5.943 -13.717 1.00 89.12 194 GLY A CA 1
ATOM 1568 C C . GLY A 1 194 ? 13.582 6.914 -13.114 1.00 89.12 194 GLY A C 1
ATOM 1569 O O . GLY A 1 194 ? 13.185 6.747 -11.966 1.00 89.12 194 GLY A O 1
ATOM 1570 N N . GLU A 1 195 ? 13.096 7.894 -13.884 1.00 89.31 195 GLU A N 1
ATOM 1571 C CA . GLU A 1 195 ? 12.082 8.849 -13.413 1.00 89.31 195 GLU A CA 1
ATOM 1572 C C . GLU A 1 195 ? 10.733 8.152 -13.196 1.00 89.31 195 GLU A C 1
ATOM 1574 O O . GLU A 1 195 ? 10.103 8.319 -12.148 1.00 89.31 195 GLU A O 1
ATOM 1579 N N . ARG A 1 196 ? 10.298 7.313 -14.148 1.00 89.75 196 ARG A N 1
ATOM 1580 C CA . ARG A 1 196 ? 9.082 6.506 -13.984 1.00 89.75 196 ARG A CA 1
ATOM 1581 C C . ARG A 1 196 ? 9.211 5.502 -12.846 1.00 89.75 196 ARG A C 1
ATOM 1583 O O . ARG A 1 196 ? 8.240 5.297 -12.118 1.00 89.75 196 ARG A O 1
ATOM 1590 N N . TYR A 1 197 ? 10.390 4.900 -12.687 1.00 90.56 197 TYR A N 1
ATOM 1591 C CA . TYR A 1 197 ? 10.701 4.003 -11.574 1.00 90.56 197 TYR A CA 1
ATOM 1592 C C . TYR A 1 197 ? 10.521 4.693 -10.217 1.00 90.56 197 TYR A C 1
ATOM 1594 O O . TYR A 1 197 ? 9.724 4.236 -9.396 1.00 90.56 197 TYR A O 1
ATOM 1602 N N . GLU A 1 198 ? 11.185 5.830 -10.004 1.00 90.25 198 GLU A N 1
ATOM 1603 C CA . GLU A 1 198 ? 11.083 6.592 -8.754 1.00 90.25 198 GLU A CA 1
ATOM 1604 C C . GLU A 1 198 ? 9.649 7.073 -8.499 1.00 90.25 198 GLU A C 1
ATOM 1606 O O . GLU A 1 198 ? 9.144 6.980 -7.379 1.00 90.25 198 GLU A O 1
ATOM 1611 N N . HIS A 1 199 ? 8.940 7.512 -9.542 1.00 90.19 199 HIS A N 1
ATOM 1612 C CA . HIS A 1 199 ? 7.549 7.933 -9.409 1.00 90.19 199 HIS A CA 1
ATOM 1613 C C . HIS A 1 199 ? 6.630 6.770 -9.000 1.00 90.19 199 HIS A C 1
ATOM 1615 O O . HIS A 1 199 ? 5.756 6.947 -8.149 1.00 90.19 199 HIS A O 1
ATOM 1621 N N . LEU A 1 200 ? 6.834 5.566 -9.544 1.00 93.06 200 LEU A N 1
ATOM 1622 C CA . LEU A 1 200 ? 6.092 4.372 -9.129 1.00 93.06 200 LEU A CA 1
ATOM 1623 C C . LEU A 1 200 ? 6.358 4.002 -7.670 1.00 93.06 200 LEU A C 1
ATOM 1625 O O . LEU A 1 200 ? 5.422 3.611 -6.966 1.00 93.06 200 LEU A O 1
ATOM 1629 N N . ILE A 1 201 ? 7.594 4.174 -7.197 1.00 93.19 201 ILE A N 1
ATOM 1630 C CA . ILE A 1 201 ? 7.941 3.963 -5.789 1.00 93.19 201 ILE A CA 1
ATOM 1631 C C . ILE A 1 201 ? 7.186 4.947 -4.898 1.00 93.19 201 ILE A C 1
ATOM 1633 O O . ILE A 1 201 ? 6.498 4.536 -3.956 1.00 93.19 201 ILE A O 1
ATOM 1637 N N . ALA A 1 202 ? 7.267 6.237 -5.221 1.00 93.19 202 ALA A N 1
ATOM 1638 C CA . ALA A 1 202 ? 6.590 7.296 -4.487 1.00 93.19 202 ALA A CA 1
ATOM 1639 C C . ALA A 1 202 ? 5.067 7.069 -4.433 1.00 93.19 202 ALA A C 1
ATOM 1641 O O . ALA A 1 202 ? 4.463 7.123 -3.358 1.00 93.19 202 ALA A O 1
ATOM 1642 N N . VAL A 1 203 ? 4.437 6.754 -5.571 1.00 95.38 203 VAL A N 1
ATOM 1643 C CA . VAL A 1 203 ? 2.985 6.518 -5.650 1.00 95.38 203 VAL A CA 1
ATOM 1644 C C . VAL A 1 203 ? 2.585 5.258 -4.877 1.00 95.38 203 VAL A C 1
ATOM 1646 O O . VAL A 1 203 ? 1.550 5.271 -4.214 1.00 95.38 203 VAL A O 1
ATOM 1649 N N . SER A 1 204 ? 3.394 4.195 -4.892 1.00 96.50 204 SER A N 1
ATOM 1650 C CA . SER A 1 204 ? 3.107 2.965 -4.134 1.00 96.50 204 SER A CA 1
ATOM 1651 C C . SER A 1 204 ? 3.137 3.204 -2.622 1.00 96.50 204 SER A C 1
ATOM 1653 O O . SER A 1 204 ? 2.217 2.796 -1.912 1.00 96.50 204 SER A O 1
ATOM 1655 N N . GLY A 1 205 ? 4.126 3.955 -2.125 1.00 96.31 205 GLY A N 1
ATOM 1656 C CA . GLY A 1 205 ? 4.146 4.399 -0.728 1.00 96.31 205 GLY A CA 1
ATOM 1657 C C . GLY A 1 205 ? 2.968 5.320 -0.382 1.00 96.31 205 GLY A C 1
ATOM 1658 O O . GLY A 1 205 ? 2.326 5.162 0.658 1.00 96.31 205 GLY A O 1
ATOM 1659 N N . CYS A 1 206 ? 2.606 6.241 -1.283 1.00 96.06 206 CYS A N 1
ATOM 1660 C CA . CYS A 1 206 ? 1.429 7.102 -1.126 1.00 96.06 206 CYS A CA 1
ATOM 1661 C C . CYS A 1 206 ? 0.114 6.297 -1.075 1.00 96.06 206 CYS A C 1
ATOM 1663 O O . CYS A 1 206 ? -0.782 6.633 -0.292 1.00 96.06 206 CYS A O 1
ATOM 1665 N N . ALA A 1 207 ? -0.004 5.212 -1.848 1.00 97.94 207 ALA A N 1
ATOM 1666 C CA . ALA A 1 207 ? -1.153 4.307 -1.805 1.00 97.94 207 ALA A CA 1
ATOM 1667 C C . ALA A 1 207 ? -1.297 3.659 -0.419 1.00 97.94 207 ALA A C 1
ATOM 1669 O O . ALA A 1 207 ? -2.394 3.671 0.146 1.00 97.94 207 ALA A O 1
ATOM 1670 N N . ALA A 1 208 ? -0.191 3.194 0.176 1.00 98.12 208 ALA A N 1
ATOM 1671 C CA . ALA A 1 208 ? -0.186 2.650 1.534 1.00 98.12 208 ALA A CA 1
ATOM 1672 C C . ALA A 1 208 ? -0.671 3.681 2.565 1.00 98.12 208 ALA A C 1
ATOM 1674 O O . ALA A 1 208 ? -1.592 3.411 3.339 1.00 98.12 208 ALA A O 1
ATOM 1675 N N . LEU A 1 209 ? -0.132 4.904 2.531 1.00 96.94 209 LEU A N 1
ATOM 1676 C CA . LEU A 1 209 ? -0.570 5.982 3.426 1.00 96.94 209 LEU A CA 1
ATOM 1677 C C . LEU A 1 209 ? -2.045 6.356 3.225 1.00 96.94 209 LEU A C 1
ATOM 1679 O O . LEU A 1 209 ? -2.761 6.646 4.189 1.00 96.94 209 LEU A O 1
ATOM 1683 N N . THR A 1 210 ? -2.513 6.334 1.979 1.00 96.69 210 THR A N 1
ATOM 1684 C CA . THR A 1 210 ? -3.907 6.609 1.619 1.00 96.69 210 THR A CA 1
ATOM 1685 C C . THR A 1 210 ? -4.842 5.545 2.175 1.00 96.69 210 THR A C 1
ATOM 1687 O O . THR A 1 210 ? -5.842 5.896 2.800 1.00 96.69 210 THR A O 1
ATOM 1690 N N . ALA A 1 211 ? -4.500 4.266 2.035 1.00 98.25 211 ALA A N 1
ATOM 1691 C CA . ALA A 1 211 ? -5.278 3.170 2.600 1.00 98.25 211 ALA A CA 1
ATOM 1692 C C . ALA A 1 211 ? -5.359 3.258 4.129 1.00 98.25 211 ALA A C 1
ATOM 1694 O O . ALA A 1 211 ? -6.451 3.206 4.692 1.00 98.25 211 ALA A O 1
ATOM 1695 N N . LEU A 1 212 ? -4.224 3.480 4.800 1.00 98.12 212 LEU A N 1
ATOM 1696 C CA . LEU A 1 212 ? -4.165 3.645 6.256 1.00 98.12 212 LEU A CA 1
ATOM 1697 C C . LEU A 1 212 ? -5.011 4.833 6.727 1.00 98.12 212 LEU A C 1
ATOM 1699 O O . LEU A 1 212 ? -5.716 4.738 7.731 1.00 98.12 212 LEU A O 1
ATOM 1703 N N . ASN A 1 213 ? -5.000 5.939 5.980 1.00 96.00 213 ASN A N 1
ATOM 1704 C CA . ASN A 1 213 ? -5.875 7.076 6.242 1.00 96.00 213 ASN A CA 1
ATOM 1705 C C . ASN A 1 213 ? -7.363 6.724 6.074 1.00 96.00 213 ASN A C 1
ATOM 1707 O O . ASN A 1 213 ? -8.174 7.146 6.895 1.00 96.00 213 ASN A O 1
ATOM 1711 N N . GLU A 1 214 ? -7.744 5.964 5.046 1.00 95.56 214 GLU A N 1
ATOM 1712 C CA . GLU A 1 214 ? -9.134 5.521 4.879 1.00 95.56 214 GLU A CA 1
ATOM 1713 C C . GLU A 1 214 ? -9.572 4.580 6.012 1.00 95.56 214 GLU A C 1
ATOM 1715 O O . GLU A 1 214 ? -10.673 4.745 6.541 1.00 95.56 214 GLU A O 1
ATOM 1720 N N . LEU A 1 215 ? -8.693 3.684 6.477 1.00 96.69 215 LEU A N 1
ATOM 1721 C CA . LEU A 1 215 ? -8.949 2.854 7.660 1.00 96.69 215 LEU A CA 1
ATOM 1722 C C . LEU A 1 215 ? -9.095 3.691 8.939 1.00 96.69 215 LEU A C 1
ATOM 1724 O O . LEU A 1 215 ? -9.990 3.442 9.747 1.00 96.69 215 LEU A O 1
ATOM 1728 N N . ASP A 1 216 ? -8.272 4.722 9.115 1.00 95.94 216 ASP A N 1
ATOM 1729 C CA . ASP A 1 216 ? -8.351 5.665 10.236 1.00 95.94 216 ASP A CA 1
ATOM 1730 C C . ASP A 1 216 ? -9.686 6.430 10.236 1.00 95.94 216 ASP A C 1
ATOM 1732 O O . ASP A 1 216 ? -10.362 6.521 11.263 1.00 95.94 216 ASP A O 1
ATOM 1736 N N . ARG A 1 217 ? -10.152 6.879 9.060 1.00 93.50 217 ARG A N 1
ATOM 1737 C CA . ARG A 1 217 ? -11.450 7.565 8.903 1.00 93.50 217 ARG A CA 1
ATOM 1738 C C . ARG A 1 217 ? -12.638 6.715 9.349 1.00 93.50 217 ARG A C 1
ATOM 1740 O O . ARG A 1 217 ? -13.619 7.269 9.848 1.00 93.50 217 ARG A O 1
ATOM 1747 N N . VAL A 1 218 ? -12.565 5.395 9.184 1.00 94.00 218 VAL A N 1
ATOM 1748 C CA . VAL A 1 218 ? -13.623 4.467 9.620 1.00 94.00 218 VAL A CA 1
ATOM 1749 C C . VAL A 1 218 ? -13.360 3.843 10.997 1.00 94.00 218 VAL A C 1
ATOM 1751 O O . VAL A 1 218 ? -14.207 3.111 11.506 1.00 94.00 218 VAL A O 1
ATOM 1754 N N . GLY A 1 219 ? -12.242 4.181 11.649 1.00 94.81 219 GLY A N 1
ATOM 1755 C CA . GLY A 1 219 ? -11.881 3.687 12.981 1.00 94.81 219 GLY A CA 1
ATOM 1756 C C . GLY A 1 219 ? -11.344 2.252 13.000 1.00 94.81 219 GLY A C 1
ATOM 1757 O O . GLY A 1 219 ? -11.512 1.559 14.001 1.00 94.81 219 GLY A O 1
ATOM 1758 N N . GLN A 1 220 ? -10.738 1.801 11.902 1.00 96.44 220 GLN A N 1
ATOM 1759 C CA . GLN A 1 220 ? -10.100 0.486 11.755 1.00 96.44 220 GLN A CA 1
ATOM 1760 C C . GLN A 1 220 ? -8.566 0.544 11.811 1.00 96.44 220 GLN A C 1
ATOM 1762 O O . GLN A 1 220 ? -7.914 -0.491 11.728 1.00 96.44 220 GLN A O 1
ATOM 1767 N N . LEU A 1 221 ? -7.979 1.730 11.985 1.00 96.81 221 LEU A N 1
ATOM 1768 C CA . LEU A 1 221 ? -6.554 1.884 12.278 1.00 96.81 221 LEU A CA 1
ATOM 1769 C C . LEU A 1 221 ? -6.300 1.677 13.782 1.00 96.81 221 LEU A C 1
ATOM 1771 O O . LEU A 1 221 ? -6.229 2.640 14.547 1.00 96.81 221 LEU A O 1
ATOM 1775 N N . LYS A 1 222 ? -6.245 0.416 14.207 1.00 95.94 222 LYS A N 1
ATOM 1776 C CA . LYS A 1 222 ? -6.083 -0.003 15.607 1.00 95.94 222 LYS A CA 1
ATOM 1777 C C . LYS A 1 222 ? -5.663 -1.470 15.680 1.00 95.94 222 LYS A C 1
ATOM 1779 O O . LYS A 1 222 ? -5.933 -2.221 14.749 1.00 95.94 222 LYS A O 1
ATOM 1784 N N . LYS A 1 223 ? -5.071 -1.884 16.798 1.00 93.94 223 LYS A N 1
ATOM 1785 C CA . LYS A 1 223 ? -4.601 -3.257 17.031 1.00 93.94 223 LYS A CA 1
ATOM 1786 C C . LYS A 1 223 ? -5.679 -4.336 16.860 1.00 93.94 223 LYS A C 1
ATOM 1788 O O . LYS A 1 223 ? -5.399 -5.396 16.324 1.00 93.94 223 LYS A O 1
ATOM 1793 N N . ASP A 1 224 ? -6.916 -4.066 17.274 1.00 93.81 224 ASP A N 1
ATOM 1794 C CA . ASP A 1 224 ? -8.073 -4.965 17.127 1.00 93.81 224 ASP A CA 1
ATOM 1795 C C . ASP A 1 224 ? -8.880 -4.666 15.845 1.00 93.81 224 ASP A C 1
ATOM 1797 O O . ASP A 1 224 ? -10.118 -4.661 15.842 1.00 93.81 224 ASP A O 1
ATOM 1801 N N . SER A 1 225 ? -8.180 -4.326 14.760 1.00 95.81 225 SER A N 1
ATOM 1802 C CA . SER A 1 225 ? -8.791 -4.082 13.455 1.00 95.81 225 SER A CA 1
ATOM 1803 C C . SER A 1 225 ? -9.498 -5.326 12.927 1.00 95.81 225 SER A C 1
ATOM 1805 O O . SER A 1 225 ? -9.131 -6.458 13.229 1.00 95.81 225 SER A O 1
ATOM 1807 N N . ARG A 1 226 ? -10.492 -5.114 12.065 1.00 95.81 226 ARG A N 1
ATOM 1808 C CA . ARG A 1 226 ? -11.052 -6.190 11.237 1.00 95.81 226 ARG A CA 1
ATOM 1809 C C . ARG A 1 226 ? -10.109 -6.605 10.107 1.00 95.81 226 ARG A C 1
ATOM 1811 O O . ARG A 1 226 ? -10.299 -7.674 9.542 1.00 95.81 226 ARG A O 1
ATOM 1818 N N . PHE A 1 227 ? -9.128 -5.762 9.788 1.00 97.12 227 PHE A N 1
ATOM 1819 C CA . PHE A 1 227 ? -8.044 -6.066 8.864 1.00 97.12 227 PHE A CA 1
ATOM 1820 C C . PHE A 1 227 ? -6.895 -6.699 9.659 1.00 97.12 227 PHE A C 1
ATOM 1822 O O . PHE A 1 227 ? -6.088 -5.993 10.259 1.00 97.12 227 PHE A O 1
ATOM 1829 N N . LEU A 1 228 ? -6.889 -8.030 9.748 1.00 96.44 228 LEU A N 1
ATOM 1830 C CA . LEU A 1 228 ? -6.035 -8.792 10.669 1.00 96.44 228 LEU A CA 1
ATOM 1831 C C . LEU A 1 228 ? -4.544 -8.734 10.304 1.00 96.44 228 LEU A C 1
ATOM 1833 O O . LEU A 1 228 ? -3.692 -8.766 11.184 1.00 96.44 228 LEU A O 1
ATOM 1837 N N . ASP A 1 229 ? -4.236 -8.576 9.019 1.00 96.62 229 ASP A N 1
ATOM 1838 C CA . ASP A 1 229 ? -2.888 -8.441 8.457 1.00 96.62 229 ASP A CA 1
ATOM 1839 C C . ASP A 1 229 ? -2.374 -6.985 8.452 1.00 96.62 229 ASP A C 1
ATOM 1841 O O . ASP A 1 229 ? -1.336 -6.703 7.856 1.00 96.62 229 ASP A O 1
ATOM 1845 N N . LEU A 1 230 ? -3.065 -6.047 9.127 1.00 97.88 230 LEU A N 1
ATOM 1846 C CA . LEU A 1 230 ? -2.716 -4.617 9.157 1.00 97.88 230 LEU A CA 1
ATOM 1847 C C . LEU A 1 230 ? -1.242 -4.374 9.500 1.00 97.88 230 LEU A C 1
ATOM 1849 O O . LEU A 1 230 ? -0.548 -3.671 8.767 1.00 97.88 230 LEU A O 1
ATOM 1853 N N . GLY A 1 231 ? -0.761 -4.963 10.596 1.00 97.25 231 GLY A N 1
ATOM 1854 C CA . GLY A 1 231 ? 0.630 -4.803 11.016 1.00 97.25 231 GLY A CA 1
ATOM 1855 C C . GLY A 1 231 ? 1.616 -5.429 10.036 1.00 97.25 231 GLY A C 1
ATOM 1856 O O . GLY A 1 231 ? 2.611 -4.794 9.688 1.00 97.25 231 GLY A O 1
ATOM 1857 N N . HIS A 1 232 ? 1.303 -6.622 9.528 1.00 96.75 232 HIS A N 1
ATOM 1858 C CA . HIS A 1 232 ? 2.158 -7.339 8.589 1.00 96.75 232 HIS A CA 1
ATOM 1859 C C . HIS A 1 232 ? 2.335 -6.570 7.271 1.00 96.75 232 HIS A C 1
ATOM 1861 O O . HIS A 1 232 ? 3.462 -6.353 6.833 1.00 96.75 232 HIS A O 1
ATOM 1867 N N . VAL A 1 233 ? 1.259 -6.033 6.686 1.00 97.62 233 VAL A N 1
ATOM 1868 C CA . VAL A 1 233 ? 1.343 -5.214 5.459 1.00 97.62 233 VAL A CA 1
ATOM 1869 C C . VAL A 1 233 ? 2.188 -3.954 5.682 1.00 97.62 233 VAL A C 1
ATOM 1871 O O . VAL A 1 233 ? 3.005 -3.594 4.834 1.00 97.62 233 VAL A O 1
ATOM 1874 N N . MET A 1 234 ? 2.049 -3.287 6.833 1.00 97.88 234 MET A N 1
ATOM 1875 C CA . MET A 1 234 ? 2.882 -2.123 7.170 1.00 97.88 234 MET A CA 1
ATOM 1876 C C . MET A 1 234 ? 4.362 -2.498 7.310 1.00 97.88 234 MET A C 1
ATOM 1878 O O . MET A 1 234 ? 5.229 -1.766 6.829 1.00 97.88 234 MET A O 1
ATOM 1882 N N . ALA A 1 235 ? 4.646 -3.643 7.932 1.00 96.50 235 ALA A N 1
ATOM 1883 C CA . ALA A 1 235 ? 5.989 -4.189 8.071 1.00 96.50 235 ALA A CA 1
ATOM 1884 C C . ALA A 1 235 ? 6.621 -4.518 6.707 1.00 96.50 235 ALA A C 1
ATOM 1886 O O . ALA A 1 235 ? 7.789 -4.206 6.485 1.00 96.50 235 ALA A O 1
ATOM 1887 N N . MET A 1 236 ? 5.848 -5.045 5.757 1.00 95.62 236 MET A N 1
ATOM 1888 C CA . MET A 1 236 ? 6.319 -5.317 4.396 1.00 95.62 236 MET A CA 1
ATOM 1889 C C . MET A 1 236 ? 6.681 -4.045 3.622 1.00 95.62 236 MET A C 1
ATOM 1891 O O . MET A 1 236 ? 7.755 -3.973 3.028 1.00 95.62 236 MET A O 1
ATOM 1895 N N . PHE A 1 237 ? 5.841 -3.003 3.669 1.00 95.62 237 PHE A N 1
ATOM 1896 C CA . PHE A 1 237 ? 6.191 -1.711 3.059 1.00 95.62 237 PHE A CA 1
ATOM 1897 C C . PHE A 1 237 ? 7.459 -1.113 3.677 1.00 95.62 237 PHE A C 1
ATOM 1899 O O . PHE A 1 237 ? 8.278 -0.534 2.963 1.00 95.62 237 PHE A O 1
ATOM 1906 N N . LEU A 1 238 ? 7.642 -1.269 4.991 1.00 94.38 238 LEU A N 1
ATOM 1907 C CA . LEU A 1 238 ? 8.864 -0.844 5.665 1.00 94.38 238 LEU A CA 1
ATOM 1908 C C . LEU A 1 238 ? 10.079 -1.669 5.216 1.00 94.38 238 LEU A C 1
ATOM 1910 O O . LEU A 1 238 ? 11.121 -1.093 4.927 1.00 94.38 238 LEU A O 1
ATOM 1914 N N . LEU A 1 239 ? 9.957 -2.994 5.102 1.00 92.25 239 LEU A N 1
ATOM 1915 C CA . LEU A 1 239 ? 11.030 -3.847 4.583 1.00 92.25 239 LEU A CA 1
ATOM 1916 C C . LEU A 1 239 ? 11.435 -3.422 3.169 1.00 92.25 239 LEU A C 1
ATOM 1918 O O . LEU A 1 239 ? 12.619 -3.219 2.899 1.00 92.25 239 LEU A O 1
ATOM 1922 N N . T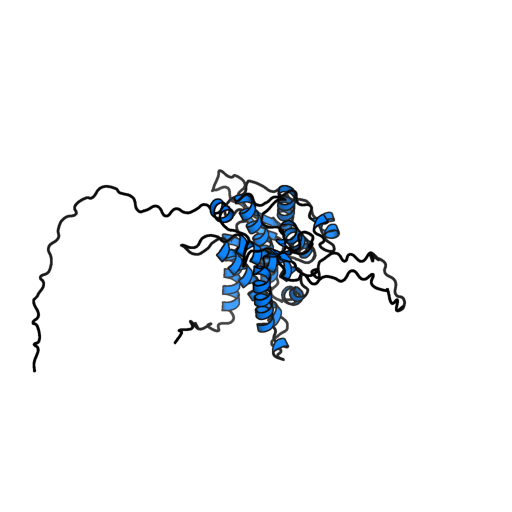RP A 1 240 ? 10.460 -3.240 2.280 1.00 91.31 240 TRP A N 1
ATOM 1923 C CA . TRP A 1 240 ? 10.700 -2.810 0.904 1.00 91.31 240 TRP A CA 1
ATOM 1924 C C . TRP A 1 240 ? 11.415 -1.451 0.820 1.00 91.31 240 TRP A C 1
ATOM 1926 O O . TRP A 1 240 ? 12.247 -1.229 -0.063 1.00 91.31 240 TRP A O 1
ATOM 1936 N N . SER A 1 241 ? 11.188 -0.559 1.789 1.00 90.75 241 SER A N 1
ATOM 1937 C CA . SER A 1 241 ? 11.880 0.732 1.868 1.00 90.75 241 SER A CA 1
ATOM 1938 C C . SER A 1 241 ? 13.407 0.599 2.010 1.00 90.75 241 SER A C 1
ATOM 1940 O O . SER A 1 241 ? 14.128 1.561 1.758 1.00 90.75 241 SER A O 1
ATOM 1942 N N . LYS A 1 242 ? 13.928 -0.576 2.399 1.00 87.06 242 LYS A N 1
ATOM 1943 C CA . LYS A 1 242 ? 15.371 -0.862 2.472 1.00 87.06 242 LYS A CA 1
ATOM 1944 C C . LYS A 1 242 ? 16.048 -0.815 1.101 1.00 87.06 242 LYS A C 1
ATOM 1946 O O . LYS A 1 242 ? 17.225 -0.465 1.022 1.00 87.06 242 LYS A O 1
ATOM 1951 N N . THR A 1 243 ? 15.331 -1.211 0.053 1.00 82.44 243 THR A N 1
ATOM 1952 C CA . THR A 1 243 ? 15.858 -1.344 -1.315 1.00 82.44 243 THR A CA 1
ATOM 1953 C C . THR A 1 243 ? 15.271 -0.316 -2.278 1.00 82.44 243 THR A C 1
ATOM 1955 O O . THR A 1 243 ? 15.813 -0.122 -3.363 1.00 82.44 243 THR A O 1
ATOM 1958 N N . ALA A 1 244 ? 14.180 0.352 -1.902 1.00 84.75 244 ALA A N 1
ATOM 1959 C CA . ALA A 1 244 ? 13.546 1.383 -2.711 1.00 84.75 244 ALA A CA 1
ATOM 1960 C C . ALA A 1 244 ? 14.372 2.687 -2.760 1.00 84.75 244 ALA A C 1
ATOM 1962 O O . ALA A 1 244 ? 14.899 3.156 -1.751 1.00 84.75 244 ALA A O 1
ATOM 1963 N N . THR A 1 245 ? 14.425 3.324 -3.932 1.00 80.44 245 THR A N 1
ATOM 1964 C CA . THR A 1 245 ? 14.942 4.692 -4.126 1.00 80.44 245 THR A CA 1
ATOM 1965 C C . THR A 1 245 ? 13.806 5.610 -4.586 1.00 80.44 245 THR A C 1
ATOM 1967 O O . THR A 1 245 ? 12.831 5.141 -5.153 1.00 80.44 245 THR A O 1
ATOM 1970 N N . GLY A 1 246 ? 13.869 6.919 -4.328 1.00 81.62 246 GLY A N 1
ATOM 1971 C CA . GLY A 1 246 ? 12.768 7.820 -4.717 1.00 81.62 246 GLY A CA 1
ATOM 1972 C C . GLY A 1 246 ? 11.524 7.712 -3.820 1.00 81.62 246 GLY A C 1
ATOM 1973 O O . GLY A 1 246 ? 10.394 7.799 -4.282 1.00 81.62 246 GLY A O 1
ATOM 1974 N N . MET A 1 247 ? 11.713 7.542 -2.507 1.00 86.31 247 MET A N 1
ATOM 1975 C CA . MET A 1 247 ? 10.616 7.451 -1.523 1.00 86.31 247 MET A CA 1
ATOM 1976 C C . MET A 1 247 ? 9.912 8.792 -1.233 1.00 86.31 247 MET A C 1
ATOM 1978 O O . MET A 1 247 ? 9.033 8.875 -0.373 1.00 86.31 247 MET A O 1
ATOM 1982 N N . THR A 1 248 ? 10.314 9.866 -1.906 1.00 89.31 248 THR A N 1
ATOM 1983 C CA . THR A 1 248 ? 9.748 11.198 -1.715 1.00 89.31 248 THR A CA 1
ATOM 1984 C C . THR A 1 248 ? 8.521 11.382 -2.596 1.00 89.31 248 THR A C 1
ATOM 1986 O O . THR A 1 248 ? 8.578 11.207 -3.807 1.00 89.31 248 THR A O 1
ATOM 1989 N N . VAL A 1 249 ? 7.416 11.784 -1.981 1.00 86.69 249 VAL A N 1
ATOM 1990 C CA . VAL A 1 249 ? 6.173 12.140 -2.657 1.00 86.69 249 VAL A CA 1
ATOM 1991 C C . VAL A 1 249 ? 6.047 13.656 -2.667 1.00 86.69 249 VAL A C 1
ATOM 1993 O O . VAL A 1 249 ? 6.156 14.300 -1.623 1.00 86.69 249 VAL A O 1
ATOM 1996 N N . GLU A 1 250 ? 5.793 14.226 -3.840 1.00 84.38 250 GLU A N 1
ATOM 1997 C CA . GLU A 1 250 ? 5.315 15.600 -3.971 1.00 84.38 250 GLU A CA 1
ATOM 1998 C C . GLU A 1 250 ? 3.793 15.595 -3.795 1.00 84.38 250 GLU A C 1
ATOM 2000 O O . GLU A 1 250 ? 3.068 14.946 -4.553 1.00 84.38 250 GLU A O 1
ATOM 2005 N N . GLY A 1 251 ? 3.296 16.294 -2.779 1.00 74.56 251 GLY A N 1
ATOM 2006 C CA . GLY A 1 251 ? 1.865 16.371 -2.518 1.00 74.56 251 GLY A CA 1
ATOM 2007 C C . GLY A 1 251 ? 1.483 17.650 -1.796 1.00 74.56 251 GLY A C 1
ATOM 2008 O O . GLY A 1 251 ? 2.268 18.233 -1.050 1.00 74.56 251 GLY A O 1
ATOM 2009 N N . ARG A 1 252 ? 0.249 18.104 -2.011 1.00 73.00 252 ARG A N 1
ATOM 2010 C CA . ARG A 1 252 ? -0.331 19.195 -1.231 1.00 73.00 252 ARG A CA 1
ATOM 2011 C C . ARG A 1 252 ? -0.789 18.693 0.127 1.00 73.00 252 ARG A C 1
ATOM 2013 O O . ARG A 1 252 ? -1.859 18.095 0.253 1.00 73.00 252 ARG A O 1
ATOM 2020 N N . ILE A 1 253 ? 0.008 18.969 1.150 1.00 69.06 253 ILE A N 1
ATOM 2021 C CA . ILE A 1 253 ? -0.322 18.622 2.526 1.00 69.06 253 ILE A CA 1
ATOM 2022 C C . ILE A 1 253 ? -1.086 19.785 3.160 1.00 69.06 253 ILE A C 1
ATOM 2024 O O . ILE A 1 253 ? -0.653 20.931 3.145 1.00 69.06 253 ILE A O 1
ATOM 2028 N N . ARG A 1 254 ? -2.259 19.474 3.716 1.00 65.44 254 ARG A N 1
ATOM 2029 C CA . ARG A 1 254 ? -3.110 20.429 4.443 1.00 65.44 254 ARG A CA 1
ATOM 2030 C C . ARG A 1 254 ? -2.818 20.367 5.939 1.00 65.44 254 ARG A C 1
ATOM 2032 O O . ARG A 1 254 ? -3.099 19.322 6.549 1.00 65.44 254 ARG A O 1
ATOM 2039 N N . HIS A 1 255 ? -2.347 21.457 6.535 1.00 63.62 255 HIS A N 1
ATOM 2040 C CA . HIS A 1 255 ? -1.890 21.518 7.929 1.00 63.62 255 HIS A CA 1
ATOM 2041 C C . HIS A 1 255 ? -3.007 21.877 8.922 1.00 63.62 255 HIS A C 1
ATOM 2043 O O . HIS A 1 255 ? -3.039 21.331 10.028 1.00 63.62 255 HIS A O 1
ATOM 2049 N N . ASP A 1 256 ? -3.959 22.710 8.517 1.00 60.09 256 ASP A N 1
ATOM 2050 C CA . ASP A 1 256 ? -5.129 23.162 9.258 1.00 60.09 256 ASP A CA 1
ATOM 2051 C C . ASP A 1 256 ? -6.384 22.416 8.757 1.00 60.09 256 ASP A C 1
ATOM 2053 O O . ASP A 1 256 ? -6.682 22.358 7.562 1.00 60.09 256 ASP A O 1
ATOM 2057 N N . PRO A 1 257 ? -7.145 21.758 9.646 1.00 54.72 257 PRO A N 1
ATOM 2058 C CA . PRO A 1 257 ? -8.401 21.119 9.270 1.00 54.72 257 PRO A CA 1
ATOM 2059 C C . PRO A 1 257 ? -9.549 22.095 8.945 1.00 54.72 257 PRO A C 1
ATOM 2061 O O . PRO A 1 257 ? -10.588 21.624 8.479 1.00 54.72 257 PRO A O 1
ATOM 2064 N N . TYR A 1 258 ? -9.407 23.399 9.202 1.00 61.19 258 TYR A N 1
ATOM 2065 C CA . TYR A 1 258 ? -10.459 24.409 9.024 1.00 61.19 258 TYR A CA 1
ATOM 2066 C C . TYR A 1 258 ? -10.172 25.451 7.937 1.00 61.19 258 TYR A C 1
ATOM 2068 O O . TYR A 1 258 ? -11.052 26.271 7.666 1.00 61.19 258 TYR A O 1
ATOM 2076 N N . ASP A 1 259 ? -8.993 25.421 7.317 1.00 64.56 259 ASP A N 1
ATOM 2077 C CA . ASP A 1 259 ? -8.613 26.334 6.240 1.00 64.56 259 ASP A CA 1
ATOM 2078 C C . ASP A 1 259 ? -8.362 25.540 4.950 1.00 64.56 259 ASP A C 1
ATOM 2080 O O . ASP A 1 259 ? -7.371 24.834 4.817 1.00 64.56 259 ASP A O 1
ATOM 2084 N N . ASP A 1 260 ? -9.306 25.595 4.006 1.00 55.62 260 ASP A N 1
ATOM 2085 C CA . ASP A 1 260 ? -9.204 24.866 2.733 1.00 55.62 260 ASP A CA 1
ATOM 2086 C C . ASP A 1 260 ? -8.129 25.449 1.791 1.00 55.62 260 ASP A C 1
ATOM 2088 O O . ASP A 1 260 ? -7.725 24.764 0.845 1.00 55.62 260 ASP A O 1
ATOM 2092 N N . ASP A 1 261 ? -7.659 26.675 2.049 1.00 64.00 261 ASP A N 1
ATOM 2093 C CA . ASP A 1 261 ? -6.654 27.372 1.239 1.00 64.00 261 ASP A CA 1
ATOM 2094 C C . ASP A 1 261 ? -5.213 27.145 1.750 1.00 64.00 261 ASP A C 1
ATOM 2096 O O . ASP A 1 261 ? -4.258 27.627 1.141 1.00 64.00 261 ASP A O 1
ATOM 2100 N N . ASP A 1 262 ? -5.037 26.375 2.829 1.00 69.25 262 ASP A N 1
ATOM 2101 C CA . ASP A 1 262 ? -3.751 26.159 3.509 1.00 69.25 262 ASP A CA 1
ATOM 2102 C C . ASP A 1 262 ? -2.879 25.044 2.906 1.00 69.25 262 ASP A C 1
ATOM 2104 O O . ASP A 1 262 ? -1.808 24.726 3.423 1.00 69.25 262 ASP A O 1
ATOM 2108 N N . ALA A 1 263 ? -3.361 24.408 1.837 1.00 67.75 263 ALA A N 1
ATOM 2109 C CA . ALA A 1 263 ? -2.711 23.260 1.231 1.00 67.75 263 ALA A CA 1
ATOM 2110 C C . ALA A 1 263 ? -1.385 23.679 0.574 1.00 67.75 263 ALA A C 1
ATOM 2112 O O . ALA A 1 263 ? -1.362 24.155 -0.567 1.00 67.75 263 ALA A O 1
ATOM 2113 N N . GLU A 1 264 ? -0.275 23.470 1.278 1.00 71.69 264 GLU A N 1
ATOM 2114 C CA . GLU A 1 264 ? 1.058 23.764 0.768 1.00 71.69 264 GLU A CA 1
ATOM 2115 C C . GLU A 1 264 ? 1.618 22.556 0.024 1.00 71.69 264 GLU A C 1
ATOM 2117 O O . GLU A 1 264 ? 1.467 21.404 0.433 1.00 71.69 264 GLU A O 1
ATOM 2122 N N . LEU A 1 265 ? 2.239 22.828 -1.122 1.00 76.38 265 LEU A N 1
ATOM 2123 C CA . LEU A 1 265 ? 2.938 21.809 -1.884 1.00 76.38 265 LEU A CA 1
ATOM 2124 C C . LEU A 1 265 ? 4.230 21.471 -1.140 1.00 76.38 265 LEU A C 1
ATOM 2126 O O . LEU A 1 265 ? 5.117 22.314 -1.007 1.00 76.38 265 LEU A O 1
ATOM 2130 N N . GLU A 1 266 ? 4.308 20.243 -0.646 1.00 81.69 266 GLU A N 1
ATOM 2131 C CA . GLU A 1 266 ? 5.413 19.752 0.160 1.00 81.69 266 GLU A CA 1
ATOM 2132 C C . GLU A 1 266 ? 5.951 18.446 -0.414 1.00 81.69 266 GLU A C 1
ATOM 2134 O O . GLU A 1 266 ? 5.237 17.650 -1.027 1.00 81.69 266 GLU A O 1
ATOM 2139 N N . MET A 1 267 ? 7.238 18.222 -0.177 1.00 85.12 267 MET A N 1
ATOM 2140 C CA . MET A 1 267 ? 7.864 16.928 -0.387 1.00 85.12 267 MET A CA 1
ATOM 2141 C C . MET A 1 267 ? 7.916 16.196 0.947 1.00 85.12 267 MET A C 1
ATOM 2143 O O . MET A 1 267 ? 8.435 16.734 1.928 1.00 85.12 267 MET A O 1
ATOM 2147 N N . TYR A 1 268 ? 7.401 14.973 0.985 1.00 86.56 268 TYR A N 1
ATOM 2148 C CA . TYR A 1 268 ? 7.448 14.132 2.176 1.00 86.56 268 TYR A CA 1
ATOM 2149 C C . TYR A 1 268 ? 7.925 12.725 1.829 1.00 86.56 268 TYR A C 1
ATOM 2151 O O . TYR A 1 268 ? 7.589 12.173 0.787 1.00 86.56 268 TYR A O 1
ATOM 2159 N N . GLU A 1 269 ? 8.716 12.128 2.712 1.00 90.31 269 GLU A N 1
ATOM 2160 C CA . GLU A 1 269 ? 9.128 10.731 2.595 1.00 90.31 269 GLU A CA 1
ATOM 2161 C C . GLU A 1 269 ? 8.085 9.840 3.274 1.00 90.31 269 GLU A C 1
ATOM 2163 O O . GLU A 1 269 ? 7.752 10.062 4.441 1.00 90.31 269 GLU A O 1
ATOM 2168 N N . TRP A 1 270 ? 7.536 8.853 2.560 1.00 92.25 270 TRP A N 1
ATOM 2169 C CA . TRP A 1 270 ? 6.361 8.107 3.036 1.00 92.25 270 TRP A CA 1
ATOM 2170 C C . TRP A 1 270 ? 6.642 7.160 4.216 1.00 92.25 270 TRP A C 1
ATOM 2172 O O . TRP A 1 270 ? 5.714 6.813 4.951 1.00 92.25 270 TRP A O 1
ATOM 2182 N N . VAL A 1 271 ? 7.904 6.794 4.463 1.00 93.00 271 VAL A N 1
ATOM 2183 C CA . VAL A 1 271 ? 8.293 5.869 5.544 1.00 93.00 271 VAL A CA 1
ATOM 2184 C C . VAL A 1 271 ? 8.024 6.465 6.932 1.00 93.00 271 VAL A C 1
ATOM 2186 O O . VAL A 1 271 ? 7.498 5.792 7.818 1.00 93.00 271 VAL A O 1
ATOM 2189 N N . GLY A 1 272 ? 8.316 7.754 7.130 1.00 91.44 272 GLY A N 1
ATOM 2190 C CA . GLY A 1 272 ? 8.081 8.433 8.410 1.00 91.44 272 GLY A CA 1
ATOM 2191 C C . GLY A 1 272 ? 6.604 8.398 8.838 1.00 91.44 272 GLY A C 1
ATOM 2192 O O . GLY A 1 272 ? 6.304 7.952 9.948 1.00 91.44 272 GLY A O 1
ATOM 2193 N N . PRO A 1 273 ? 5.661 8.828 7.978 1.00 92.88 273 PRO A N 1
ATOM 2194 C CA . PRO A 1 273 ? 4.229 8.676 8.210 1.00 92.88 273 PRO A CA 1
ATOM 2195 C C . PRO A 1 273 ? 3.748 7.234 8.382 1.00 92.88 273 PRO A C 1
ATOM 2197 O O . PRO A 1 273 ? 2.849 7.013 9.191 1.00 92.88 273 PRO A O 1
ATOM 2200 N N . LEU A 1 274 ? 4.329 6.262 7.670 1.00 95.50 274 LEU A N 1
ATOM 2201 C CA . LEU A 1 274 ? 3.996 4.842 7.833 1.00 95.50 274 LEU A CA 1
ATOM 2202 C C . LEU A 1 274 ? 4.262 4.381 9.275 1.00 95.50 274 LEU A C 1
ATOM 2204 O O . LEU A 1 274 ? 3.374 3.822 9.920 1.00 95.50 274 LEU A O 1
ATOM 2208 N N . LEU A 1 275 ? 5.440 4.709 9.821 1.00 95.12 275 LEU A N 1
ATOM 2209 C CA . LEU A 1 275 ? 5.774 4.444 11.226 1.00 95.12 275 LEU A CA 1
ATOM 2210 C C . LEU A 1 275 ? 4.835 5.178 12.190 1.00 95.12 275 LEU A C 1
ATOM 2212 O O . LEU A 1 275 ? 4.432 4.635 13.218 1.00 95.12 275 LEU A O 1
ATOM 2216 N N . ALA A 1 276 ? 4.449 6.407 11.851 1.00 94.38 276 ALA A N 1
ATOM 2217 C CA . ALA A 1 276 ? 3.520 7.191 12.654 1.00 94.38 276 ALA A CA 1
ATOM 2218 C C . ALA A 1 276 ? 2.114 6.563 12.700 1.00 94.38 276 ALA A C 1
ATOM 2220 O O . ALA A 1 276 ? 1.449 6.602 13.737 1.00 94.38 276 ALA A O 1
ATOM 2221 N N . TYR A 1 277 ? 1.665 5.964 11.592 1.00 96.75 277 TYR A N 1
ATOM 2222 C CA . TYR A 1 277 ? 0.436 5.176 11.546 1.00 96.75 277 TYR A CA 1
ATOM 2223 C C . TYR A 1 277 ? 0.539 3.911 12.405 1.00 96.75 277 TYR A C 1
ATOM 2225 O O . TYR A 1 277 ? -0.420 3.616 13.115 1.00 96.75 277 TYR A O 1
ATOM 2233 N N . ALA A 1 278 ? 1.681 3.212 12.400 1.00 96.38 278 ALA A N 1
ATOM 2234 C CA . ALA A 1 278 ? 1.872 2.002 13.209 1.00 96.38 278 ALA A CA 1
ATOM 2235 C C . ALA A 1 278 ? 1.801 2.338 14.702 1.00 96.38 278 ALA A C 1
ATOM 2237 O O . ALA A 1 278 ? 1.022 1.745 15.447 1.00 96.38 278 ALA A O 1
ATOM 2238 N N . ALA A 1 279 ? 2.520 3.391 15.105 1.00 95.06 279 ALA A N 1
ATOM 2239 C CA . ALA A 1 279 ? 2.487 3.911 16.466 1.00 95.06 279 ALA A CA 1
ATOM 2240 C C . ALA A 1 279 ? 1.072 4.349 16.880 1.00 95.06 279 ALA A C 1
ATOM 2242 O O . ALA A 1 279 ? 0.625 4.050 17.984 1.00 95.06 279 ALA A O 1
ATOM 2243 N N . LYS A 1 280 ? 0.332 5.026 15.990 1.00 95.25 280 LYS A N 1
ATOM 2244 C CA . LYS A 1 280 ? -1.062 5.414 16.249 1.00 95.25 280 LYS A CA 1
ATOM 2245 C C . LYS A 1 280 ? -1.988 4.202 16.412 1.00 95.25 280 LYS A C 1
ATOM 2247 O O . LYS A 1 280 ? -2.936 4.278 17.191 1.00 95.25 280 LYS A O 1
ATOM 2252 N N . ALA A 1 281 ? -1.737 3.125 15.673 1.00 96.19 281 ALA A N 1
ATOM 2253 C CA . ALA A 1 281 ? -2.526 1.899 15.714 1.00 96.19 281 ALA A CA 1
ATOM 2254 C C . ALA A 1 281 ? -2.208 1.000 16.923 1.00 96.19 281 ALA A C 1
ATOM 2256 O O . ALA A 1 281 ? -2.922 0.017 17.117 1.00 96.19 281 ALA A O 1
ATOM 2257 N N . ASP A 1 282 ? -1.184 1.331 17.723 1.00 95.94 282 ASP A N 1
ATOM 2258 C CA . ASP A 1 282 ? -0.623 0.462 18.772 1.00 95.94 282 ASP A CA 1
ATOM 2259 C C . ASP A 1 282 ? -0.112 -0.879 18.207 1.00 95.94 282 ASP A C 1
ATOM 2261 O O . ASP A 1 282 ? -0.352 -1.957 18.755 1.00 95.94 282 ASP A O 1
ATOM 2265 N N . ILE A 1 283 ? 0.556 -0.808 17.051 1.00 96.44 283 ILE A N 1
ATOM 2266 C CA . ILE A 1 283 ? 1.156 -1.957 16.367 1.00 96.44 283 ILE A CA 1
ATOM 2267 C C . ILE A 1 283 ? 2.672 -1.881 16.513 1.00 96.44 283 ILE A C 1
ATOM 2269 O O . ILE A 1 283 ? 3.294 -0.911 16.074 1.00 96.44 283 ILE A O 1
ATOM 2273 N N . ASP A 1 284 ? 3.257 -2.934 17.078 1.00 94.94 284 ASP A N 1
ATOM 2274 C CA . ASP A 1 284 ? 4.697 -3.152 17.039 1.00 94.94 284 ASP A CA 1
ATOM 2275 C C . ASP A 1 284 ? 5.066 -3.848 15.725 1.00 94.94 284 ASP A C 1
ATOM 2277 O O . ASP A 1 284 ? 4.639 -4.976 15.462 1.00 94.94 284 ASP A O 1
ATOM 2281 N N . LEU A 1 285 ? 5.821 -3.147 14.877 1.00 94.81 285 LEU A N 1
ATOM 2282 C CA . LEU A 1 285 ? 6.254 -3.677 13.586 1.00 94.81 285 LEU A CA 1
ATOM 2283 C C . LEU A 1 285 ? 7.348 -4.742 13.731 1.00 94.81 285 LEU A C 1
ATOM 2285 O O . LEU A 1 285 ? 7.440 -5.601 12.859 1.00 94.81 285 LEU A O 1
ATOM 2289 N N . ALA A 1 286 ? 8.131 -4.727 14.816 1.00 92.62 286 ALA A N 1
ATOM 2290 C CA . ALA A 1 286 ? 9.149 -5.749 15.064 1.00 92.62 286 ALA A CA 1
ATOM 2291 C C . ALA A 1 286 ? 8.513 -7.123 15.342 1.00 92.62 286 ALA A C 1
ATOM 2293 O O . ALA A 1 286 ? 9.043 -8.153 14.950 1.00 92.62 286 ALA A O 1
ATOM 2294 N N . GLU A 1 287 ? 7.311 -7.154 15.923 1.00 92.94 287 GLU A N 1
ATOM 2295 C CA . GLU A 1 287 ? 6.591 -8.401 16.219 1.00 92.94 287 GLU A CA 1
ATOM 2296 C C . GLU A 1 287 ? 5.889 -9.021 14.990 1.00 92.94 287 GLU A C 1
ATOM 2298 O O . GLU A 1 287 ? 5.223 -10.050 15.109 1.00 92.94 287 GLU A O 1
ATOM 2303 N N . GLN A 1 288 ? 6.012 -8.418 13.800 1.00 93.31 288 GLN A N 1
ATOM 2304 C CA . GLN A 1 288 ? 5.309 -8.866 12.585 1.00 93.31 288 GLN A CA 1
ATOM 2305 C C . GLN A 1 288 ? 6.063 -9.947 11.791 1.00 93.31 288 GLN A C 1
ATOM 2307 O O . GLN A 1 288 ? 5.597 -10.322 10.709 1.00 93.31 288 GLN A O 1
ATOM 2312 N N . ARG A 1 289 ? 7.192 -10.447 12.327 1.00 89.00 289 ARG A N 1
ATOM 2313 C CA . ARG A 1 289 ? 7.996 -11.573 11.803 1.00 89.00 289 ARG A CA 1
ATOM 2314 C C . ARG A 1 289 ? 8.490 -11.378 10.366 1.00 89.00 289 ARG A C 1
ATOM 2316 O O . ARG A 1 289 ? 8.566 -12.324 9.588 1.00 89.00 289 ARG A O 1
ATOM 2323 N N . VAL A 1 290 ? 8.777 -10.136 9.986 1.00 90.38 290 VAL A N 1
ATOM 2324 C CA . VAL A 1 290 ? 9.306 -9.797 8.659 1.00 90.38 290 VAL A CA 1
ATOM 2325 C C . VAL A 1 290 ? 10.827 -9.712 8.742 1.00 90.38 290 VAL A C 1
ATOM 2327 O O . VAL A 1 290 ? 11.360 -8.836 9.421 1.00 90.38 290 VAL A O 1
ATOM 2330 N N . SER A 1 291 ? 11.524 -10.586 8.016 1.00 88.75 291 SER A N 1
ATOM 2331 C CA . SER A 1 291 ? 12.977 -10.734 8.104 1.00 88.75 291 SER A CA 1
ATOM 2332 C C . SER A 1 291 ? 13.716 -9.431 7.825 1.00 88.75 291 SER A C 1
ATOM 2334 O O . SER A 1 291 ? 13.509 -8.752 6.815 1.00 88.75 291 SER A O 1
ATOM 2336 N N . GLY A 1 292 ? 14.599 -9.061 8.754 1.00 84.75 292 GLY A N 1
ATOM 2337 C CA . GLY A 1 292 ? 15.444 -7.877 8.649 1.00 84.75 292 GLY A CA 1
ATOM 2338 C C . GLY A 1 292 ? 14.744 -6.548 8.951 1.00 84.75 292 GLY A C 1
ATOM 2339 O O . GLY A 1 292 ? 15.374 -5.497 8.764 1.00 84.75 292 GLY A O 1
ATOM 2340 N N . ILE A 1 293 ? 13.498 -6.555 9.443 1.00 89.06 293 ILE A N 1
ATOM 2341 C CA . ILE A 1 293 ? 12.761 -5.328 9.779 1.00 89.06 293 ILE A CA 1
ATOM 2342 C C . ILE A 1 293 ? 13.448 -4.501 10.871 1.00 89.06 293 ILE A C 1
ATOM 2344 O O . ILE A 1 293 ? 13.503 -3.273 10.775 1.00 89.06 293 ILE A O 1
ATOM 2348 N N . ASP A 1 294 ? 14.088 -5.153 11.843 1.00 87.62 294 ASP A N 1
ATOM 2349 C CA . ASP A 1 294 ? 14.851 -4.496 12.908 1.00 87.62 294 ASP A CA 1
ATOM 2350 C C . ASP A 1 294 ? 15.974 -3.607 12.374 1.00 87.62 294 ASP A C 1
ATOM 2352 O O . ASP A 1 294 ? 16.238 -2.517 12.895 1.00 87.62 294 ASP A O 1
ATOM 2356 N N . LYS A 1 295 ? 16.648 -4.057 11.307 1.00 85.94 295 LYS A N 1
ATOM 2357 C CA . LYS A 1 295 ? 17.719 -3.290 10.659 1.00 85.94 295 LYS A CA 1
ATOM 2358 C C . LYS A 1 295 ? 17.152 -2.009 10.029 1.00 85.94 295 LYS A C 1
ATOM 2360 O O . LYS A 1 295 ? 17.844 -0.989 10.028 1.00 85.94 295 LYS A O 1
ATOM 2365 N N . VAL A 1 296 ? 15.910 -2.037 9.537 1.00 86.62 296 VAL A N 1
ATOM 2366 C CA . VAL A 1 296 ? 15.219 -0.865 8.974 1.00 86.62 296 VAL A CA 1
ATOM 2367 C C . VAL A 1 296 ? 14.720 0.062 10.083 1.00 86.62 296 VAL A C 1
ATOM 2369 O O . VAL A 1 296 ? 15.002 1.258 10.051 1.00 86.62 296 VAL A O 1
ATOM 2372 N N . LEU A 1 297 ? 14.068 -0.479 11.116 1.00 88.31 297 LEU A N 1
ATOM 2373 C CA . LEU A 1 297 ? 13.558 0.290 12.257 1.00 88.31 297 LEU A CA 1
ATOM 2374 C C . LEU A 1 297 ? 14.661 1.091 12.964 1.00 88.31 297 LEU A C 1
ATOM 2376 O O . LEU A 1 297 ? 14.451 2.250 13.310 1.00 88.31 297 LEU A O 1
ATOM 2380 N N . LYS A 1 298 ? 15.866 0.523 13.113 1.00 85.56 298 LYS A N 1
ATOM 2381 C CA . LYS A 1 298 ? 17.025 1.213 13.716 1.00 85.56 298 LYS A CA 1
ATOM 2382 C C . LYS A 1 298 ? 17.516 2.423 12.909 1.00 85.56 298 LYS A C 1
ATOM 2384 O O . LYS A 1 298 ? 18.167 3.301 13.473 1.00 85.56 298 LYS A O 1
ATOM 2389 N N . ARG A 1 299 ? 17.266 2.458 11.597 1.00 80.50 299 ARG A N 1
ATOM 2390 C CA . ARG A 1 299 ? 17.757 3.505 10.681 1.00 80.50 299 ARG A CA 1
ATOM 2391 C C . ARG A 1 299 ? 16.732 4.605 10.427 1.00 80.50 299 ARG A C 1
ATOM 2393 O O . ARG A 1 299 ? 17.110 5.686 9.981 1.00 80.50 299 ARG A O 1
ATOM 2400 N N . THR A 1 300 ? 15.466 4.346 10.731 1.00 78.50 300 THR A N 1
ATOM 2401 C CA . THR A 1 300 ? 14.363 5.245 10.404 1.00 78.50 300 THR A CA 1
ATOM 2402 C C . THR A 1 300 ? 13.864 5.966 11.650 1.00 78.50 300 THR A C 1
ATOM 2404 O O . THR A 1 300 ? 13.732 5.387 12.724 1.00 78.50 300 THR A O 1
ATOM 2407 N N . THR A 1 301 ? 13.560 7.255 11.518 1.00 74.19 301 THR A N 1
ATOM 2408 C CA . THR A 1 301 ? 12.936 8.019 12.604 1.00 74.19 301 THR A CA 1
ATOM 2409 C C . THR A 1 301 ? 11.419 8.004 12.454 1.00 74.19 301 THR A C 1
ATOM 2411 O O . THR A 1 301 ? 10.890 8.149 11.352 1.00 74.19 301 THR A O 1
ATOM 2414 N N . VAL A 1 302 ? 10.701 7.837 13.568 1.00 74.00 302 VAL A N 1
ATOM 2415 C CA . VAL A 1 302 ? 9.238 7.954 13.574 1.00 74.00 302 VAL A CA 1
ATOM 2416 C C . VAL A 1 302 ? 8.875 9.396 13.224 1.00 74.00 302 VAL A C 1
ATOM 2418 O O . VAL A 1 302 ? 9.169 10.326 13.979 1.00 74.00 302 VAL A O 1
ATOM 2421 N N . GLY A 1 303 ? 8.248 9.586 12.064 1.00 66.44 303 GLY A N 1
ATOM 2422 C CA . GLY A 1 303 ? 7.706 10.879 11.668 1.00 66.44 303 GLY A CA 1
ATOM 2423 C C . GLY A 1 303 ? 6.497 11.257 12.527 1.00 66.44 303 GLY A C 1
ATOM 2424 O O . GLY A 1 303 ? 5.813 10.405 13.087 1.00 66.44 303 GLY A O 1
ATOM 2425 N N . GLY A 1 304 ? 6.191 12.549 12.635 1.00 68.00 304 GLY A N 1
ATOM 2426 C CA . GLY A 1 304 ? 4.944 12.986 13.265 1.00 68.00 304 GLY A CA 1
ATOM 2427 C C . GLY A 1 304 ? 3.756 12.812 12.316 1.00 68.00 304 GLY A C 1
ATOM 2428 O O . GLY A 1 304 ? 3.769 13.373 11.220 1.00 68.00 304 GLY A O 1
ATOM 2429 N N . LEU A 1 305 ? 2.696 12.112 12.741 1.00 78.62 305 LEU A N 1
ATOM 2430 C CA . LEU A 1 305 ? 1.431 12.101 12.002 1.00 78.62 305 LEU A CA 1
ATOM 2431 C C . LEU A 1 305 ? 0.713 13.442 12.220 1.00 78.62 305 LEU A C 1
ATOM 2433 O O . LEU A 1 305 ? 0.108 13.675 13.266 1.00 78.62 305 LEU A O 1
ATOM 2437 N N . ARG A 1 306 ? 0.794 14.353 11.246 1.00 70.25 306 ARG A N 1
ATOM 2438 C CA . ARG A 1 306 ? 0.125 15.661 11.335 1.00 70.25 306 ARG A CA 1
ATOM 2439 C C . ARG A 1 306 ? -1.370 15.538 11.036 1.00 70.25 306 ARG A C 1
ATOM 2441 O O . ARG A 1 306 ? -1.766 14.827 10.109 1.00 70.25 306 ARG A O 1
ATOM 2448 N N . GLY A 1 307 ? -2.190 16.259 11.801 1.00 74.44 307 GLY A N 1
ATOM 2449 C CA . GLY A 1 307 ? -3.633 16.394 11.578 1.00 74.44 307 GLY A CA 1
ATOM 2450 C C . GLY A 1 307 ? -4.466 15.120 11.791 1.00 74.44 307 GLY A C 1
ATOM 2451 O O . GLY A 1 307 ? -3.953 14.026 12.029 1.00 74.44 307 GLY A O 1
ATOM 2452 N N . SER A 1 308 ? -5.789 15.266 11.701 1.00 83.12 308 SER A N 1
ATOM 2453 C CA . SER A 1 308 ? -6.749 14.157 11.762 1.00 83.12 308 SER A CA 1
ATOM 2454 C C . SER A 1 308 ? -6.882 13.429 10.417 1.00 83.12 308 SER A C 1
ATOM 2456 O O . SER A 1 308 ? -6.439 13.915 9.373 1.00 83.12 308 SER A O 1
ATOM 2458 N N . ALA A 1 309 ? -7.494 12.243 10.442 1.00 87.75 309 ALA A N 1
ATOM 2459 C CA . ALA A 1 309 ? -7.861 11.512 9.234 1.00 87.75 309 ALA A CA 1
ATOM 2460 C C . ALA A 1 309 ? -8.894 12.310 8.426 1.00 87.75 309 ALA A C 1
ATOM 2462 O O . ALA A 1 309 ? -9.910 12.749 8.973 1.00 87.75 309 ALA A O 1
ATOM 2463 N N . LYS A 1 310 ? -8.652 12.500 7.127 1.00 87.38 310 LYS A N 1
ATOM 2464 C CA . LYS A 1 310 ? -9.550 13.248 6.231 1.00 87.38 310 LYS A CA 1
ATOM 2465 C C . LYS A 1 310 ? -9.449 12.745 4.801 1.00 87.38 310 LYS A C 1
ATOM 2467 O O . LYS A 1 310 ? -8.475 12.090 4.448 1.00 87.38 310 LYS A O 1
ATOM 2472 N N . ALA A 1 311 ? -10.465 13.021 3.989 1.00 86.50 311 ALA A N 1
ATOM 2473 C CA . ALA A 1 311 ? -10.451 12.624 2.585 1.00 86.50 311 ALA A CA 1
ATOM 2474 C C . ALA A 1 311 ? -9.226 13.216 1.871 1.00 86.50 311 ALA A C 1
ATOM 2476 O O . ALA A 1 311 ? -8.928 14.394 2.051 1.00 86.50 311 ALA A O 1
ATOM 2477 N N . ASP A 1 312 ? -8.547 12.387 1.075 1.00 87.62 312 ASP A N 1
ATOM 2478 C CA . ASP A 1 312 ? -7.412 12.789 0.230 1.00 87.62 312 ASP A CA 1
ATOM 2479 C C . ASP A 1 312 ? -6.250 13.455 1.001 1.00 87.62 312 ASP A C 1
ATOM 2481 O O . ASP A 1 312 ? -5.552 14.310 0.467 1.00 87.62 312 ASP A O 1
ATOM 2485 N N . LYS A 1 313 ? -6.029 13.060 2.268 1.00 88.50 313 LYS A N 1
ATOM 2486 C CA . LYS A 1 313 ? -4.983 13.616 3.152 1.00 88.50 313 LYS A CA 1
ATOM 2487 C C . LYS A 1 313 ? -3.583 13.640 2.522 1.00 88.50 313 LYS A C 1
ATOM 2489 O O . LYS A 1 313 ? -2.824 14.563 2.792 1.00 88.50 313 LYS A O 1
ATOM 2494 N N . TRP A 1 314 ? -3.259 12.621 1.734 1.00 91.12 314 TRP A N 1
ATOM 2495 C CA . TRP A 1 314 ? -1.940 12.407 1.135 1.00 91.12 314 TRP A CA 1
ATOM 2496 C C . TRP A 1 314 ? -1.849 12.888 -0.321 1.00 91.12 314 TRP A C 1
ATOM 2498 O O . TRP A 1 314 ? -0.921 12.511 -1.025 1.00 91.12 314 TRP A O 1
ATOM 2508 N N . ASP A 1 315 ? -2.816 13.700 -0.769 1.00 90.31 315 ASP A N 1
ATOM 2509 C CA . ASP A 1 315 ? -2.942 14.210 -2.145 1.00 90.31 315 ASP A CA 1
ATOM 2510 C C . ASP A 1 315 ? -2.983 13.106 -3.220 1.00 90.31 315 ASP A C 1
ATOM 2512 O O . ASP A 1 315 ? -2.597 13.304 -4.374 1.00 90.31 315 ASP A O 1
ATOM 2516 N N . TRP A 1 316 ? -3.515 11.932 -2.850 1.00 93.12 316 TRP A N 1
ATOM 2517 C CA . TRP A 1 316 ? -3.597 10.756 -3.720 1.00 93.12 316 TRP A CA 1
ATOM 2518 C C . TRP A 1 316 ? -4.191 11.083 -5.091 1.00 93.12 316 TRP A C 1
ATOM 2520 O O . TRP A 1 316 ? -3.675 10.613 -6.102 1.00 93.12 316 TRP A O 1
ATOM 2530 N N . THR A 1 317 ? -5.250 11.911 -5.156 1.00 91.44 317 THR A N 1
ATOM 2531 C CA . THR A 1 317 ? -5.855 12.314 -6.442 1.00 91.44 317 THR A CA 1
ATOM 2532 C C . THR A 1 317 ? -4.829 12.900 -7.405 1.00 91.44 317 THR A C 1
ATOM 2534 O O . THR A 1 317 ? -4.867 12.590 -8.597 1.00 91.44 317 THR A O 1
ATOM 2537 N N . ALA A 1 318 ? -3.983 13.812 -6.927 1.00 89.88 318 ALA A N 1
ATOM 2538 C CA . ALA A 1 318 ? -3.004 14.474 -7.769 1.00 89.88 318 ALA A CA 1
ATOM 2539 C C . ALA A 1 318 ? -1.865 13.513 -8.109 1.00 89.88 318 ALA A C 1
ATOM 2541 O O . ALA A 1 318 ? -1.531 13.383 -9.287 1.00 89.88 318 ALA A O 1
ATOM 2542 N N . THR A 1 319 ? -1.358 12.783 -7.112 1.00 91.25 319 THR A N 1
ATOM 2543 C CA . THR A 1 319 ? -0.258 11.822 -7.254 1.00 91.25 319 THR A CA 1
ATOM 2544 C C . THR A 1 319 ? -0.574 10.742 -8.295 1.00 91.25 319 THR A C 1
ATOM 2546 O O . THR A 1 319 ? 0.169 10.587 -9.265 1.00 91.25 319 THR A O 1
ATOM 2549 N N . ILE A 1 320 ? -1.728 10.066 -8.202 1.00 92.38 320 ILE A N 1
ATOM 2550 C CA . ILE A 1 320 ? -2.092 9.022 -9.177 1.00 92.38 320 ILE A CA 1
ATOM 2551 C C . ILE A 1 320 ? -2.342 9.595 -10.577 1.00 92.38 320 ILE A C 1
ATOM 2553 O O . ILE A 1 320 ? -1.996 8.974 -11.581 1.00 92.38 320 ILE A O 1
ATOM 2557 N N . ARG A 1 321 ? -2.908 10.806 -10.686 1.00 90.50 321 ARG A N 1
ATOM 2558 C CA . ARG A 1 321 ? -3.098 11.468 -11.988 1.00 90.50 321 ARG A CA 1
ATOM 2559 C C . ARG A 1 321 ? -1.772 11.840 -12.635 1.00 90.50 321 ARG A C 1
ATOM 2561 O O . ARG A 1 321 ? -1.672 11.729 -13.854 1.00 90.50 321 ARG A O 1
ATOM 2568 N N . GLY A 1 322 ? -0.792 12.270 -11.840 1.00 88.38 322 GLY A N 1
ATOM 2569 C CA . GLY A 1 322 ? 0.568 12.537 -12.296 1.00 88.38 322 GLY A CA 1
ATOM 2570 C C . GLY A 1 322 ? 1.177 11.299 -12.945 1.00 88.38 322 GLY A C 1
ATOM 2571 O O . GLY A 1 322 ? 1.591 11.362 -14.103 1.00 88.38 322 GLY A O 1
ATOM 2572 N N . LEU A 1 323 ? 1.127 10.160 -12.247 1.00 87.94 323 LEU A N 1
ATOM 2573 C CA . LEU A 1 323 ? 1.600 8.877 -12.771 1.00 87.94 323 LEU A CA 1
ATOM 2574 C C . LEU A 1 323 ? 0.882 8.504 -14.075 1.00 87.94 323 LEU A C 1
ATOM 2576 O O . LEU A 1 323 ? 1.518 8.290 -15.102 1.00 87.94 323 LEU A O 1
ATOM 2580 N N . LEU A 1 324 ? -0.454 8.497 -14.068 1.00 85.62 324 LEU A N 1
ATOM 2581 C CA . LEU A 1 324 ? -1.248 8.079 -15.227 1.00 85.62 324 LEU A CA 1
ATOM 2582 C C . LEU A 1 324 ? -1.066 8.984 -16.455 1.00 85.62 324 LEU A C 1
ATOM 2584 O O . LEU A 1 324 ? -1.171 8.506 -17.589 1.00 85.62 324 LEU A O 1
ATOM 2588 N N . ALA A 1 325 ? -0.813 10.279 -16.249 1.00 84.81 325 ALA A N 1
ATOM 2589 C CA . ALA A 1 325 ? -0.485 11.205 -17.326 1.00 84.81 325 ALA A CA 1
ATOM 2590 C C . ALA A 1 325 ? 0.889 10.886 -17.934 1.00 84.81 325 ALA A C 1
ATOM 2592 O O . ALA A 1 325 ? 1.000 10.852 -19.161 1.00 84.81 325 ALA A O 1
ATOM 2593 N N . TYR A 1 326 ? 1.887 10.584 -17.094 1.00 80.25 326 TYR A N 1
ATOM 2594 C CA . TYR A 1 326 ? 3.229 10.185 -17.522 1.00 80.25 326 TYR A CA 1
ATOM 2595 C C . TYR A 1 326 ? 3.187 8.932 -18.407 1.00 80.25 326 TYR A C 1
ATOM 2597 O O . TYR A 1 326 ? 3.706 8.940 -19.528 1.00 80.25 326 TYR A O 1
ATOM 2605 N N . SER A 1 327 ? 2.472 7.888 -17.966 1.00 72.31 327 SER A N 1
ATOM 2606 C CA . SER A 1 327 ? 2.310 6.632 -18.714 1.00 72.31 327 SER A CA 1
ATOM 2607 C C . SER A 1 327 ? 1.670 6.862 -20.094 1.00 72.31 327 SER A C 1
ATOM 2609 O O . SER A 1 327 ? 2.040 6.234 -21.092 1.00 72.31 327 SER A O 1
ATOM 2611 N N . TRP A 1 328 ? 0.714 7.794 -20.184 1.00 62.81 328 TRP A N 1
ATOM 2612 C CA . TRP A 1 328 ? 0.055 8.170 -21.441 1.00 62.81 328 TRP A CA 1
ATOM 2613 C C . TRP A 1 328 ? 0.973 8.942 -22.392 1.00 62.81 328 TRP A C 1
ATOM 2615 O O . TRP A 1 328 ? 0.941 8.718 -23.602 1.00 62.81 328 TRP A O 1
ATOM 2625 N N . THR A 1 329 ? 1.798 9.851 -21.873 1.00 63.41 329 THR A N 1
ATOM 2626 C CA . THR A 1 329 ? 2.746 10.609 -22.699 1.00 63.41 329 THR A CA 1
ATOM 2627 C C . THR A 1 329 ? 3.905 9.747 -23.186 1.00 63.41 329 THR A C 1
ATOM 2629 O O . THR A 1 329 ? 4.272 9.847 -24.357 1.00 63.41 329 THR A O 1
ATOM 2632 N N . ALA A 1 330 ? 4.418 8.845 -22.343 1.00 58.72 330 ALA A N 1
ATOM 2633 C CA . ALA A 1 330 ? 5.483 7.912 -22.705 1.00 58.72 330 ALA A CA 1
ATOM 2634 C C . ALA A 1 330 ? 5.024 6.928 -23.800 1.00 58.72 330 ALA A C 1
ATOM 2636 O O . ALA A 1 330 ? 5.713 6.736 -24.802 1.00 58.72 330 ALA A O 1
ATOM 2637 N N . SER A 1 331 ? 3.800 6.396 -23.689 1.00 54.19 331 SER A N 1
ATOM 2638 C CA . SER A 1 331 ? 3.197 5.531 -24.720 1.00 54.19 331 SER A CA 1
ATOM 2639 C C . SER A 1 331 ? 2.806 6.268 -26.014 1.00 54.19 331 SER A C 1
ATOM 2641 O O . SER A 1 331 ? 2.650 5.645 -27.065 1.00 54.19 331 SER A O 1
ATOM 2643 N N . GLY A 1 332 ? 2.702 7.601 -25.988 1.00 37.78 332 GLY A N 1
ATOM 2644 C CA . GLY A 1 332 ? 2.465 8.441 -27.168 1.00 37.78 332 GLY A CA 1
ATOM 2645 C C . GLY A 1 332 ? 3.659 8.551 -28.129 1.00 37.78 332 GLY A C 1
ATOM 2646 O O . GLY A 1 332 ? 3.466 8.910 -29.292 1.00 37.78 332 GLY A O 1
ATOM 2647 N N . SER A 1 333 ? 4.868 8.202 -27.674 1.00 34.84 333 SER A N 1
ATOM 2648 C CA . SER A 1 333 ? 6.088 8.106 -28.496 1.00 34.84 333 SER A CA 1
ATOM 2649 C C . SER A 1 333 ? 6.092 6.860 -29.403 1.00 34.84 333 SER A C 1
ATOM 2651 O O . SER A 1 333 ? 6.681 6.856 -30.484 1.00 34.84 333 SER A O 1
ATOM 2653 N N . THR A 1 334 ? 5.334 5.825 -29.034 1.00 37.25 334 THR A N 1
ATOM 2654 C CA . THR A 1 334 ? 5.170 4.568 -29.779 1.00 37.25 334 THR A CA 1
ATOM 2655 C C . THR A 1 334 ? 3.694 4.347 -30.112 1.00 37.25 334 THR A C 1
ATOM 2657 O O . THR A 1 334 ? 2.994 3.514 -29.543 1.00 37.25 334 THR A O 1
ATOM 2660 N N . SER A 1 335 ? 3.188 5.118 -31.080 1.00 30.67 335 SER A N 1
ATOM 2661 C CA . SER A 1 335 ? 1.806 5.002 -31.554 1.00 30.67 335 SER A CA 1
ATOM 2662 C C . SER A 1 335 ? 1.533 3.645 -32.220 1.00 30.67 335 SER A C 1
ATOM 2664 O O . SER A 1 335 ? 1.733 3.472 -33.422 1.00 30.67 335 SER A O 1
ATOM 2666 N N . VAL A 1 336 ? 0.976 2.702 -31.460 1.00 31.77 336 VAL A N 1
ATOM 2667 C CA . VAL A 1 336 ? 0.108 1.648 -31.994 1.00 31.77 336 VAL A CA 1
ATOM 2668 C C . VAL A 1 336 ? -1.207 1.692 -31.224 1.00 31.77 336 VAL A C 1
ATOM 2670 O O . VAL A 1 336 ? -1.292 1.385 -30.039 1.00 31.77 336 VAL A O 1
ATOM 2673 N N . ARG A 1 337 ? -2.257 2.134 -31.921 1.00 31.92 337 ARG A N 1
ATOM 2674 C CA . ARG A 1 337 ? -3.634 2.229 -31.424 1.00 31.92 337 ARG A CA 1
ATOM 2675 C C . ARG A 1 337 ? -4.098 0.865 -30.885 1.00 31.92 337 ARG A C 1
ATOM 2677 O O . ARG A 1 337 ? -4.324 -0.044 -31.681 1.00 31.92 337 ARG A O 1
ATOM 2684 N N . ARG A 1 338 ? -4.320 0.729 -29.568 1.00 32.53 338 ARG A N 1
ATOM 2685 C CA . ARG A 1 338 ? -5.099 -0.392 -29.006 1.00 32.53 338 ARG A CA 1
ATOM 2686 C C . ARG A 1 338 ? -6.549 -0.245 -29.489 1.00 32.53 338 ARG A C 1
ATOM 2688 O O . ARG A 1 338 ? -7.278 0.646 -29.059 1.00 32.53 338 ARG A O 1
ATOM 2695 N N . SER A 1 339 ? -6.927 -1.079 -30.456 1.00 28.23 339 SER A N 1
ATOM 2696 C CA . SER A 1 339 ? -8.298 -1.198 -30.948 1.00 28.23 339 SER A CA 1
ATOM 2697 C C . SER A 1 339 ? -9.147 -1.921 -29.908 1.00 28.23 339 SER A C 1
ATOM 2699 O O . SER A 1 339 ? -8.731 -2.930 -29.344 1.00 28.23 339 SER A O 1
ATOM 2701 N N . ALA A 1 340 ? -10.340 -1.385 -29.670 1.00 32.69 340 ALA A N 1
ATOM 2702 C CA . ALA A 1 340 ? -11.351 -1.955 -28.801 1.00 32.69 340 ALA A CA 1
ATOM 2703 C C . ALA A 1 340 ? -11.705 -3.391 -29.218 1.00 32.69 340 ALA A C 1
ATOM 2705 O O . ALA A 1 340 ? -12.112 -3.620 -30.355 1.00 32.69 340 ALA A O 1
ATOM 2706 N N . TYR A 1 341 ? -11.634 -4.320 -28.267 1.00 27.45 341 TYR A N 1
ATOM 2707 C CA . TYR A 1 341 ? -12.413 -5.552 -28.297 1.00 27.45 341 TYR A CA 1
ATOM 2708 C C . TYR A 1 341 ? -13.344 -5.543 -27.087 1.00 27.45 341 TYR A C 1
ATOM 2710 O O . TYR A 1 341 ? -13.014 -6.017 -26.006 1.00 27.45 341 TYR A O 1
ATOM 2718 N N . MET A 1 342 ? -14.522 -4.946 -27.283 1.00 29.00 342 MET A N 1
ATOM 2719 C CA . MET A 1 342 ? -15.708 -5.363 -26.547 1.00 29.00 342 MET A CA 1
ATOM 2720 C C . MET A 1 342 ? -16.140 -6.700 -27.146 1.00 29.00 342 MET A C 1
ATOM 2722 O O . MET A 1 342 ? -16.547 -6.760 -28.307 1.00 29.00 342 MET A O 1
ATOM 2726 N N . LEU A 1 343 ? -16.030 -7.762 -26.352 1.00 30.55 343 LEU A N 1
ATOM 2727 C CA . LEU A 1 343 ? -16.725 -9.017 -26.595 1.00 30.55 343 LEU A CA 1
ATOM 2728 C C . LEU A 1 343 ? -18.229 -8.722 -26.605 1.00 30.55 343 LEU A C 1
ATOM 2730 O O . LEU A 1 343 ? -18.820 -8.374 -25.584 1.00 30.55 343 LEU A O 1
ATOM 2734 N N . THR A 1 344 ? -18.827 -8.821 -27.787 1.00 30.00 344 THR A N 1
ATOM 2735 C CA . THR A 1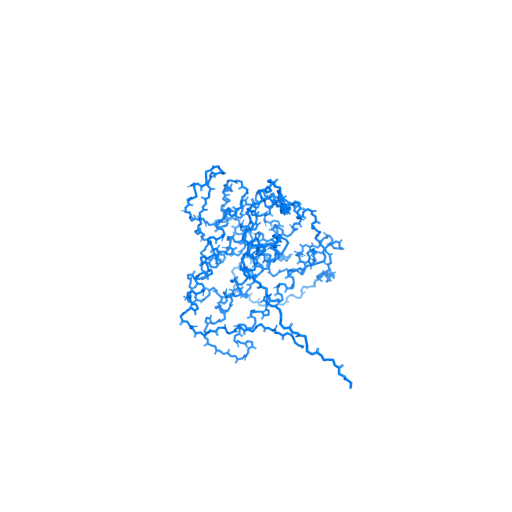 344 ? -20.258 -9.079 -27.918 1.00 30.00 344 THR A CA 1
ATOM 2736 C C . THR A 1 344 ? -20.414 -10.590 -27.868 1.00 30.00 344 THR A C 1
ATOM 2738 O O . THR A 1 344 ? -19.755 -11.311 -28.614 1.00 30.00 344 THR A O 1
ATOM 2741 N N . ALA A 1 345 ? -21.199 -11.048 -26.900 1.00 30.72 345 ALA A N 1
ATOM 2742 C CA . ALA A 1 345 ? -21.642 -12.424 -26.808 1.00 30.72 345 ALA A CA 1
ATOM 2743 C C . ALA A 1 345 ? -22.715 -12.672 -27.874 1.00 30.72 345 ALA A C 1
ATOM 2745 O O . ALA A 1 345 ? -23.642 -11.867 -27.988 1.00 30.72 345 ALA A O 1
ATOM 2746 N N . ASP A 1 346 ? -22.578 -13.787 -28.585 1.00 37.09 346 ASP A N 1
ATOM 2747 C CA . ASP A 1 346 ? -23.679 -14.566 -29.155 1.00 37.09 346 ASP A CA 1
ATOM 2748 C C . ASP A 1 346 ? -23.567 -15.996 -28.613 1.00 37.09 346 ASP A C 1
ATOM 2750 O O . ASP A 1 346 ? -22.426 -16.524 -28.591 1.00 37.09 346 ASP A O 1
#